Protein AF-0000000065956071 (afdb_homodimer)

Structure (mmCIF, N/CA/C/O backbone):
data_AF-0000000065956071-model_v1
#
loop_
_entity.id
_entity.type
_entity.pdbx_description
1 polymer 'Integration host factor subunit beta'
#
loop_
_atom_site.group_PDB
_atom_site.id
_atom_site.type_symbol
_atom_site.label_atom_id
_atom_site.label_alt_id
_atom_site.label_comp_id
_atom_site.label_asym_id
_atom_site.label_entity_id
_atom_site.label_seq_id
_atom_site.pdbx_PDB_ins_code
_atom_site.Cartn_x
_atom_site.Cartn_y
_atom_site.Cartn_z
_atom_site.occupancy
_atom_site.B_iso_or_equiv
_atom_site.auth_seq_id
_atom_site.auth_comp_id
_atom_site.auth_asym_id
_atom_site.auth_atom_id
_atom_site.pdbx_PDB_model_num
ATOM 1 N N . MET A 1 1 ? 13.672 -1.277 -5.68 1 97.44 1 MET A N 1
ATOM 2 C CA . MET A 1 1 ? 13.117 -2.484 -6.289 1 97.44 1 MET A CA 1
ATOM 3 C C . MET A 1 1 ? 12.086 -2.133 -7.352 1 97.44 1 MET A C 1
ATOM 5 O O . MET A 1 1 ? 11.258 -1.24 -7.148 1 97.44 1 MET A O 1
ATOM 9 N N . ILE A 1 2 ? 12.148 -2.783 -8.477 1 98.5 2 ILE A N 1
ATOM 10 C CA . ILE A 1 2 ? 11.156 -2.596 -9.531 1 98.5 2 ILE A CA 1
ATOM 11 C C . ILE A 1 2 ? 10.359 -3.883 -9.727 1 98.5 2 ILE A C 1
ATOM 13 O O . ILE A 1 2 ? 10.68 -4.914 -9.133 1 98.5 2 ILE A O 1
ATOM 17 N N . LYS A 1 3 ? 9.344 -3.775 -10.586 1 98.38 3 LYS A N 1
ATOM 18 C CA . LYS A 1 3 ? 8.422 -4.895 -10.758 1 98.38 3 LYS A CA 1
ATOM 19 C C . LYS A 1 3 ? 9.172 -6.164 -11.156 1 98.38 3 LYS A C 1
ATOM 21 O O . LYS A 1 3 ? 8.875 -7.25 -10.641 1 98.38 3 LYS A O 1
ATOM 26 N N . SER A 1 4 ? 10.016 -6.012 -12.141 1 98.31 4 SER A N 1
ATOM 27 C CA . SER A 1 4 ? 10.734 -7.191 -12.625 1 98.31 4 SER A CA 1
ATOM 28 C C . SER A 1 4 ? 11.523 -7.855 -11.508 1 98.31 4 SER A C 1
ATOM 30 O O . SER A 1 4 ? 11.617 -9.086 -11.445 1 98.31 4 SER A O 1
ATOM 32 N N . GLU A 1 5 ? 12.156 -7.137 -10.609 1 98.62 5 GLU A N 1
ATOM 33 C CA . GLU A 1 5 ? 12.867 -7.676 -9.453 1 98.62 5 GLU A CA 1
ATOM 34 C C . GLU A 1 5 ? 11.906 -8.352 -8.477 1 98.62 5 GLU A C 1
ATOM 36 O O . GLU A 1 5 ? 12.203 -9.414 -7.934 1 98.62 5 GLU A O 1
ATOM 41 N N . LEU A 1 6 ? 10.766 -7.688 -8.234 1 98.75 6 LEU A N 1
ATOM 42 C CA . LEU A 1 6 ? 9.727 -8.273 -7.391 1 98.75 6 LEU A CA 1
ATOM 43 C C . LEU A 1 6 ? 9.305 -9.641 -7.922 1 98.75 6 LEU A C 1
ATOM 45 O O . LEU A 1 6 ? 9.219 -10.609 -7.16 1 98.75 6 LEU A O 1
ATOM 49 N N . VAL A 1 7 ? 9.117 -9.727 -9.227 1 98.81 7 VAL A N 1
ATOM 50 C CA . VAL A 1 7 ? 8.711 -10.961 -9.883 1 98.81 7 VAL A CA 1
ATOM 51 C C . VAL A 1 7 ? 9.797 -12.023 -9.703 1 98.81 7 VAL A C 1
ATOM 53 O O . VAL A 1 7 ? 9.492 -13.18 -9.414 1 98.81 7 VAL A O 1
ATOM 56 N N . GLN A 1 8 ? 11.055 -11.586 -9.875 1 98.56 8 GLN A N 1
ATOM 57 C CA . GLN A 1 8 ? 12.164 -12.523 -9.758 1 98.56 8 GLN A CA 1
ATOM 58 C C . GLN A 1 8 ? 12.25 -13.102 -8.344 1 98.56 8 GLN A C 1
ATOM 60 O O . GLN A 1 8 ? 12.477 -14.305 -8.172 1 98.56 8 GLN A O 1
ATOM 65 N N . ILE A 1 9 ? 12.078 -12.352 -7.34 1 98.5 9 ILE A N 1
ATOM 66 C CA . ILE A 1 9 ? 12.133 -12.773 -5.949 1 98.5 9 ILE A CA 1
ATOM 67 C C . ILE A 1 9 ? 11.016 -13.773 -5.668 1 98.5 9 ILE A C 1
ATOM 69 O O . ILE A 1 9 ? 11.25 -14.836 -5.082 1 98.5 9 ILE A O 1
ATOM 73 N N . ILE A 1 10 ? 9.83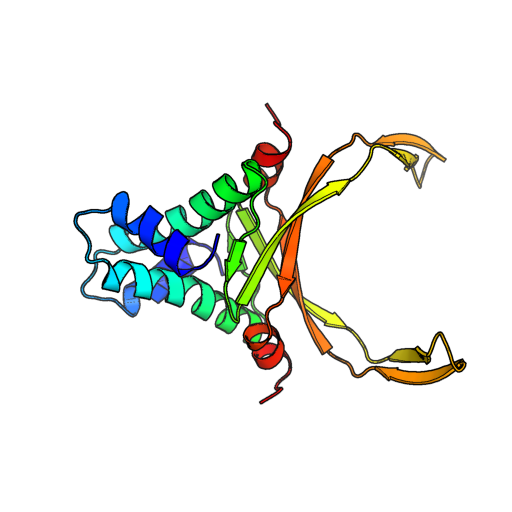6 -13.453 -6.098 1 98.5 10 ILE A N 1
ATOM 74 C CA . ILE A 1 10 ? 8.68 -14.305 -5.828 1 98.5 10 ILE A CA 1
ATOM 75 C C . ILE A 1 10 ? 8.812 -15.617 -6.605 1 98.5 10 ILE A C 1
ATOM 77 O O . ILE A 1 10 ? 8.516 -16.688 -6.082 1 98.5 10 ILE A O 1
ATOM 81 N N . ALA A 1 11 ? 9.281 -15.516 -7.883 1 98.31 11 ALA A N 1
ATOM 82 C CA . ALA A 1 11 ? 9.469 -16.703 -8.703 1 98.31 11 ALA A CA 1
ATOM 83 C C . ALA A 1 11 ? 10.484 -17.656 -8.086 1 98.31 11 ALA A C 1
ATOM 85 O O . ALA A 1 11 ? 10.305 -18.875 -8.109 1 98.31 11 ALA A O 1
ATOM 86 N N . SER A 1 12 ? 11.562 -17.125 -7.496 1 98.12 12 SER A N 1
ATOM 87 C CA . SER A 1 12 ? 12.609 -17.938 -6.898 1 98.12 12 SER A CA 1
ATOM 88 C C . SER A 1 12 ? 12.086 -18.719 -5.695 1 98.12 12 SER A C 1
ATOM 90 O O . SER A 1 12 ? 12.57 -19.812 -5.402 1 98.12 12 SER A O 1
ATOM 92 N N . ARG A 1 13 ? 10.992 -18.25 -5.07 1 96.81 13 ARG A N 1
ATOM 93 C CA . ARG A 1 13 ? 10.422 -18.891 -3.891 1 96.81 13 ARG A CA 1
ATOM 94 C C . ARG A 1 13 ? 9.312 -19.875 -4.277 1 96.81 13 ARG A C 1
ATOM 96 O O . ARG A 1 13 ? 8.828 -20.625 -3.434 1 96.81 13 ARG A O 1
ATOM 103 N N . AS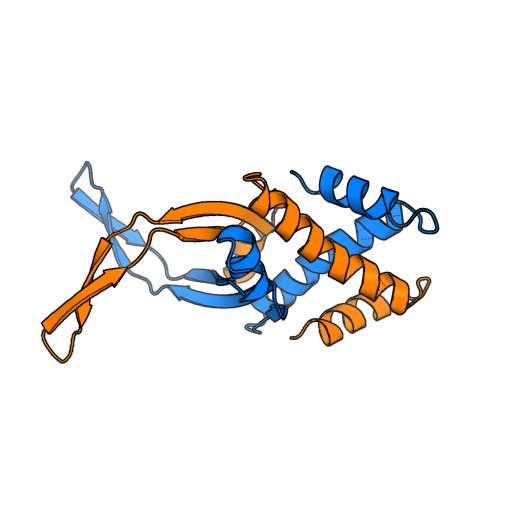N A 1 14 ? 8.938 -19.781 -5.496 1 96.69 14 ASN A N 1
ATOM 104 C CA . ASN A 1 14 ? 7.906 -20.672 -6.035 1 96.69 14 ASN A CA 1
ATOM 105 C C . ASN A 1 14 ? 8.383 -21.375 -7.297 1 96.69 14 ASN A C 1
ATOM 107 O O . ASN A 1 14 ? 7.805 -21.203 -8.375 1 96.69 14 ASN A O 1
ATOM 111 N N . PRO A 1 15 ? 9.375 -22.266 -7.223 1 95.81 15 PRO A N 1
ATOM 112 C CA . PRO A 1 15 ? 10.023 -22.875 -8.383 1 95.81 15 PRO A CA 1
ATOM 113 C C . PRO A 1 15 ? 9.086 -23.781 -9.172 1 95.81 15 PRO A C 1
ATOM 115 O O . PRO A 1 15 ? 9.383 -24.141 -10.312 1 95.81 15 PRO A O 1
ATOM 118 N N . HIS A 1 16 ? 7.984 -24.172 -8.641 1 96.69 16 HIS A N 1
ATOM 119 C CA . HIS A 1 16 ? 7.039 -25.047 -9.32 1 96.69 16 HIS A CA 1
ATOM 120 C C . HIS A 1 16 ? 6.172 -24.266 -10.305 1 96.69 16 HIS A C 1
ATOM 122 O O . HIS A 1 16 ? 5.426 -24.859 -11.086 1 96.69 16 HIS A O 1
ATOM 128 N N . LEU A 1 17 ? 6.227 -23 -10.234 1 97.06 17 LEU A N 1
ATOM 129 C CA . LEU A 1 17 ? 5.473 -22.156 -11.148 1 97.06 17 LEU A CA 1
ATOM 130 C C . LEU A 1 17 ? 6.379 -21.594 -12.242 1 97.06 17 LEU A C 1
ATOM 132 O O . LEU A 1 17 ? 7.562 -21.344 -12.008 1 97.06 17 LEU A O 1
ATOM 136 N N . PHE A 1 18 ? 5.773 -21.344 -13.43 1 96.88 18 PHE A N 1
ATOM 137 C CA . PHE A 1 18 ? 6.492 -20.641 -14.477 1 96.88 18 PHE A CA 1
ATOM 138 C C . PHE A 1 18 ? 6.641 -19.156 -14.133 1 96.88 18 PHE A C 1
ATOM 140 O O . PHE A 1 18 ? 5.715 -18.547 -13.602 1 96.88 18 PHE A O 1
ATOM 147 N N . GLN A 1 19 ? 7.781 -18.594 -14.438 1 97.62 19 GLN A N 1
ATOM 148 C CA . GLN A 1 19 ? 8.039 -17.188 -14.18 1 97.62 19 GLN A CA 1
ATOM 149 C C . GLN A 1 19 ? 6.98 -16.312 -14.852 1 97.62 19 GLN A C 1
ATOM 151 O O . GLN A 1 19 ? 6.59 -15.273 -14.305 1 97.62 19 GLN A O 1
ATOM 156 N N . ARG A 1 20 ? 6.586 -16.703 -16.047 1 97.38 20 ARG A N 1
ATOM 157 C CA . ARG A 1 20 ? 5.582 -15.953 -16.781 1 97.38 20 ARG A CA 1
ATOM 158 C C . ARG A 1 20 ? 4.273 -15.867 -16 1 97.38 20 ARG A C 1
ATOM 160 O O . ARG A 1 20 ? 3.59 -14.844 -16.031 1 97.38 20 ARG A O 1
ATOM 167 N N . ASP A 1 21 ? 3.869 -16.984 -15.359 1 97.94 21 ASP A N 1
ATOM 168 C CA . ASP A 1 21 ? 2.65 -17 -14.562 1 97.94 21 ASP A CA 1
ATOM 169 C C . ASP A 1 21 ? 2.764 -16.047 -13.367 1 97.94 21 ASP A C 1
ATOM 171 O O . ASP A 1 21 ? 1.81 -15.344 -13.031 1 97.94 21 ASP A O 1
ATOM 175 N N . VAL A 1 22 ? 3.969 -16.062 -12.734 1 98.56 22 VAL A N 1
ATOM 176 C CA . VAL A 1 22 ? 4.215 -15.148 -11.609 1 98.56 22 VAL A CA 1
ATOM 177 C C . VAL A 1 22 ? 4.105 -13.703 -12.086 1 98.56 22 VAL A C 1
ATOM 179 O O . VAL A 1 22 ? 3.465 -12.875 -11.422 1 98.56 22 VAL A O 1
ATOM 182 N N . GLU A 1 23 ? 4.684 -13.43 -13.25 1 98.56 23 GLU A N 1
ATOM 183 C CA . GLU A 1 23 ? 4.617 -12.094 -13.828 1 98.56 23 GLU A CA 1
ATOM 184 C C . GLU A 1 23 ? 3.176 -11.672 -14.086 1 98.56 23 GLU A C 1
ATOM 186 O O . GLU A 1 23 ? 2.785 -10.539 -13.781 1 98.56 23 GLU A O 1
ATOM 191 N N . ASN A 1 24 ? 2.395 -12.547 -14.609 1 98.12 24 ASN A N 1
ATOM 192 C CA . ASN A 1 24 ? 0.995 -12.273 -14.914 1 98.12 24 ASN A CA 1
ATOM 193 C C . ASN A 1 24 ? 0.192 -11.984 -13.648 1 98.12 24 ASN A C 1
ATOM 195 O O . ASN A 1 24 ? -0.632 -11.062 -13.625 1 98.12 24 ASN A O 1
ATOM 199 N N . ILE A 1 25 ? 0.424 -12.781 -12.625 1 98.75 25 ILE A N 1
ATOM 200 C CA . ILE A 1 25 ? -0.323 -12.625 -11.383 1 98.75 25 ILE A CA 1
ATOM 201 C C . ILE A 1 25 ? 0.072 -11.312 -10.711 1 98.75 25 ILE A C 1
ATOM 203 O O . ILE A 1 25 ? -0.788 -10.562 -10.234 1 98.75 25 ILE A O 1
ATOM 207 N N . VAL A 1 26 ? 1.348 -10.984 -10.641 1 98.81 26 VAL A N 1
ATOM 208 C CA . VAL A 1 26 ? 1.817 -9.742 -10.039 1 98.81 26 VAL A CA 1
ATOM 209 C C . VAL A 1 26 ? 1.188 -8.547 -10.758 1 98.81 26 VAL A C 1
ATOM 211 O O . VAL A 1 26 ? 0.665 -7.637 -10.117 1 98.81 26 VAL A O 1
ATOM 214 N N . GLY A 1 27 ? 1.247 -8.594 -12.094 1 98.56 27 GLY A N 1
ATOM 215 C CA . GLY A 1 27 ? 0.601 -7.543 -12.867 1 98.56 27 GLY A CA 1
ATOM 216 C C . GLY A 1 27 ? -0.884 -7.422 -12.578 1 98.56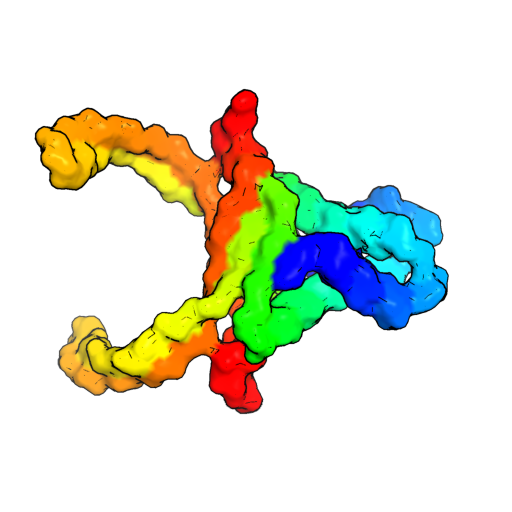 27 GLY A C 1
ATOM 217 O O . GLY A 1 27 ? -1.402 -6.312 -12.422 1 98.56 27 GLY A O 1
ATOM 218 N N . ALA A 1 28 ? -1.582 -8.555 -12.484 1 98.69 28 ALA A N 1
ATOM 219 C CA . ALA A 1 28 ? -3.025 -8.586 -12.258 1 98.69 28 ALA A CA 1
ATOM 220 C C . ALA A 1 28 ? -3.385 -7.984 -10.906 1 98.69 28 ALA A C 1
ATOM 222 O O . ALA A 1 28 ? -4.438 -7.355 -10.766 1 98.69 28 ALA A O 1
ATOM 223 N N . VAL A 1 29 ? -2.547 -8.172 -9.898 1 98.88 29 VAL A N 1
ATOM 224 C CA . VAL A 1 29 ? -2.791 -7.598 -8.578 1 98.88 29 VAL A CA 1
ATOM 225 C C . VAL A 1 29 ? -2.963 -6.086 -8.703 1 98.88 29 VAL A C 1
ATOM 227 O O . VAL A 1 29 ? -3.975 -5.535 -8.258 1 98.88 29 VAL A O 1
ATOM 230 N N . PHE A 1 30 ? -2.061 -5.441 -9.383 1 98.75 30 PHE A N 1
ATOM 231 C CA . PHE A 1 30 ? -2.08 -3.986 -9.445 1 98.75 30 PHE A CA 1
ATOM 232 C C . PHE A 1 30 ? -3.15 -3.504 -10.422 1 98.75 30 PHE A C 1
ATOM 234 O O . PHE A 1 30 ? -3.775 -2.467 -10.195 1 98.75 30 PHE A O 1
ATOM 241 N N . ASP A 1 31 ? -3.398 -4.285 -11.508 1 98.38 31 ASP A N 1
ATOM 242 C CA . ASP A 1 31 ? -4.465 -3.943 -12.438 1 98.38 31 ASP A CA 1
ATOM 243 C C . ASP A 1 31 ? -5.832 -3.994 -11.758 1 98.38 31 ASP A C 1
ATOM 245 O O . ASP A 1 31 ? -6.668 -3.111 -11.961 1 98.38 31 ASP A O 1
ATOM 249 N N . GLU A 1 32 ? -6.066 -5.039 -10.961 1 98.62 32 GLU A N 1
ATOM 250 C CA . GLU A 1 32 ? -7.359 -5.203 -10.305 1 98.62 32 GLU A CA 1
ATOM 251 C C . GLU A 1 32 ? -7.57 -4.145 -9.227 1 98.62 32 GLU A C 1
ATOM 253 O O . GLU A 1 32 ? -8.695 -3.688 -9.016 1 98.62 32 GLU A O 1
ATOM 258 N N . ILE A 1 33 ? -6.508 -3.76 -8.516 1 98.81 33 ILE A N 1
ATOM 259 C CA . ILE A 1 33 ? -6.625 -2.67 -7.551 1 98.81 33 ILE A CA 1
ATOM 260 C C . ILE A 1 33 ? -6.996 -1.379 -8.273 1 98.81 33 ILE A C 1
ATOM 262 O O . ILE A 1 33 ? -7.895 -0.652 -7.84 1 98.81 33 ILE A O 1
ATOM 266 N N . THR A 1 34 ? -6.297 -1.145 -9.438 1 98.56 34 THR A N 1
ATOM 267 C CA . THR A 1 34 ? -6.594 0.035 -10.242 1 98.56 34 THR A CA 1
ATOM 268 C C . THR A 1 34 ? -8.055 0.04 -10.68 1 98.56 34 THR A C 1
ATOM 270 O O . THR A 1 34 ? -8.734 1.061 -10.57 1 98.56 34 THR A O 1
ATOM 273 N N . ASN A 1 35 ? -8.57 -1.103 -11.133 1 98 35 ASN A N 1
ATOM 274 C CA . ASN A 1 35 ? -9.953 -1.222 -11.586 1 98 35 ASN A CA 1
ATOM 275 C C . ASN A 1 35 ? -10.938 -0.955 -10.453 1 98 35 ASN A C 1
ATOM 277 O O . ASN A 1 35 ? -11.945 -0.275 -10.648 1 98 35 ASN A O 1
ATOM 281 N N . ALA A 1 36 ? -10.664 -1.544 -9.312 1 98.31 36 ALA A N 1
ATOM 282 C CA . ALA A 1 36 ? -11.539 -1.354 -8.156 1 98.31 36 ALA A CA 1
ATOM 283 C C . ALA A 1 36 ? -11.617 0.12 -7.77 1 98.31 36 ALA A C 1
ATOM 285 O O . ALA A 1 36 ? -12.711 0.643 -7.52 1 98.31 36 ALA A O 1
ATOM 286 N N . LEU A 1 37 ? -10.531 0.852 -7.758 1 98.38 37 LEU A N 1
ATOM 287 C CA . LEU A 1 37 ? -10.492 2.266 -7.406 1 98.38 37 LEU A CA 1
ATOM 288 C C . LEU A 1 37 ? -11.234 3.105 -8.438 1 98.38 37 LEU A C 1
ATOM 290 O O . LEU A 1 37 ? -11.945 4.051 -8.086 1 98.38 37 LEU A O 1
ATOM 294 N N . ALA A 1 38 ? -11.031 2.73 -9.711 1 96.94 38 ALA A N 1
ATOM 295 C CA . ALA A 1 38 ? -11.695 3.457 -10.789 1 96.94 38 ALA A CA 1
ATOM 296 C C . ALA A 1 38 ? -13.211 3.375 -10.648 1 96.94 38 ALA A C 1
ATOM 298 O O . ALA A 1 38 ? -13.93 4.281 -11.078 1 96.94 38 ALA A O 1
ATOM 299 N N . GLU A 1 39 ? -13.648 2.316 -10.016 1 96.12 39 GLU A N 1
ATOM 300 C CA . GLU A 1 39 ? -15.078 2.104 -9.789 1 96.12 39 GLU A CA 1
ATOM 301 C C . GLU A 1 39 ? -15.531 2.717 -8.469 1 96.12 39 GLU A C 1
ATOM 303 O O . GLU A 1 39 ? -16.703 2.596 -8.086 1 96.12 39 GLU A O 1
ATOM 308 N N . GLY A 1 40 ? -14.617 3.285 -7.734 1 95.5 40 GLY A N 1
ATOM 309 C CA . GLY A 1 40 ? -14.953 3.951 -6.484 1 95.5 40 GLY A CA 1
ATOM 310 C C . GLY A 1 40 ? -14.922 3.021 -5.289 1 95.5 40 GLY A C 1
ATOM 311 O O . GLY A 1 40 ? -15.398 3.375 -4.207 1 95.5 40 GLY A O 1
ATOM 312 N N . ASN A 1 41 ? -14.367 1.807 -5.488 1 97.38 41 ASN A N 1
ATOM 313 C CA . ASN A 1 41 ? -14.32 0.83 -4.406 1 97.38 41 ASN A CA 1
ATOM 314 C C . ASN A 1 41 ? -13.031 0.937 -3.604 1 97.38 41 ASN A C 1
ATOM 316 O O . ASN A 1 41 ? -11.961 1.166 -4.168 1 97.38 41 ASN A O 1
ATOM 320 N N . ARG A 1 42 ? -13.18 0.788 -2.285 1 98.44 42 ARG A N 1
ATOM 321 C CA . ARG A 1 42 ? -12.031 0.668 -1.395 1 98.44 42 ARG A CA 1
ATOM 322 C C . ARG A 1 42 ? -11.438 -0.738 -1.446 1 98.44 42 ARG A C 1
ATOM 324 O O . ARG A 1 42 ? -12.172 -1.718 -1.591 1 98.44 42 ARG A O 1
ATOM 331 N N . VAL A 1 43 ? -10.07 -0.797 -1.325 1 98.88 43 VAL A N 1
ATOM 332 C CA . VAL A 1 43 ? -9.367 -2.076 -1.288 1 98.88 43 VAL A CA 1
ATOM 333 C C . VAL A 1 43 ? -8.617 -2.217 0.034 1 98.88 43 VAL A C 1
ATOM 335 O O . VAL A 1 43 ? -7.73 -1.418 0.338 1 98.88 43 VAL A O 1
ATOM 338 N N . GLU A 1 44 ? -8.969 -3.217 0.815 1 98.88 44 GLU A N 1
ATOM 339 C CA . GLU A 1 44 ? -8.359 -3.438 2.121 1 98.88 44 GLU A CA 1
ATOM 340 C C . GLU A 1 44 ? -7.492 -4.695 2.121 1 98.88 44 GLU A C 1
ATOM 342 O O . GLU A 1 44 ? -8 -5.805 1.941 1 98.88 44 GLU A O 1
ATOM 347 N N . LEU A 1 45 ? -6.25 -4.508 2.289 1 98.81 45 LEU A N 1
ATOM 348 C CA . LEU A 1 45 ? -5.27 -5.578 2.416 1 98.81 45 LEU A CA 1
ATOM 349 C C . LEU A 1 45 ? -4.754 -5.68 3.848 1 98.81 45 LEU A C 1
ATOM 351 O O . LEU A 1 45 ? -3.797 -4.996 4.219 1 98.81 45 LEU A O 1
ATOM 355 N N . ARG A 1 46 ? -5.309 -6.535 4.562 1 97.56 46 ARG A N 1
ATOM 356 C CA . ARG A 1 46 ? -5.051 -6.645 5.996 1 97.56 46 ARG A CA 1
ATOM 357 C C . ARG A 1 46 ? -3.555 -6.703 6.277 1 97.56 46 ARG A C 1
ATOM 359 O O . ARG A 1 46 ? -2.816 -7.426 5.602 1 97.56 46 ARG A O 1
ATOM 366 N N . GLY A 1 47 ? -3.182 -5.953 7.34 1 97.56 47 GLY A N 1
ATOM 367 C CA . GLY A 1 47 ? -1.786 -5.906 7.746 1 97.56 47 GLY A CA 1
ATOM 368 C C . GLY A 1 47 ? -0.944 -4.977 6.895 1 97.56 47 GLY A C 1
ATOM 369 O O . GLY A 1 47 ? 0.051 -4.422 7.367 1 97.56 47 GLY A O 1
ATOM 370 N N . PHE A 1 48 ? -1.249 -4.832 5.645 1 98.62 48 PHE A N 1
ATOM 371 C CA . PHE A 1 48 ? -0.479 -4.039 4.695 1 98.62 48 PHE A CA 1
ATOM 372 C C . PHE A 1 48 ? -1.002 -2.609 4.637 1 98.62 48 PHE A C 1
ATOM 374 O O . PHE A 1 48 ? -0.25 -1.658 4.859 1 98.62 48 PHE A O 1
ATOM 381 N N . GLY A 1 49 ? -2.369 -2.547 4.355 1 98.69 49 GLY A N 1
ATOM 382 C CA . GLY A 1 49 ? -2.99 -1.235 4.258 1 98.69 49 GLY A CA 1
ATOM 383 C C . GLY A 1 49 ? -4.246 -1.233 3.404 1 98.69 49 GLY A C 1
ATOM 384 O O . GLY A 1 49 ? -4.789 -2.293 3.088 1 98.69 49 GLY A O 1
ATOM 385 N N . ALA A 1 50 ? -4.66 -0.035 3.051 1 98.88 50 ALA A N 1
ATOM 386 C CA . ALA A 1 50 ? -5.883 0.12 2.268 1 98.88 50 ALA A CA 1
ATOM 387 C C . ALA A 1 50 ? -5.738 1.241 1.243 1 98.88 50 ALA A C 1
ATOM 389 O O . ALA A 1 50 ? -5.102 2.262 1.515 1 98.88 50 ALA A O 1
ATOM 390 N N . PHE A 1 51 ? -6.359 1.063 0.122 1 98.88 51 PHE A N 1
ATOM 391 C CA . PHE A 1 51 ? -6.438 2.061 -0.94 1 98.88 51 PHE A CA 1
ATOM 392 C C . PHE A 1 51 ? -7.855 2.6 -1.074 1 98.88 51 PHE A C 1
ATOM 394 O O . PHE A 1 51 ? -8.82 1.84 -1.006 1 98.88 51 PHE A O 1
ATOM 401 N N . SER A 1 52 ? -8 3.811 -1.258 1 98.69 52 SER A N 1
ATOM 402 C CA . SER A 1 52 ? -9.266 4.48 -1.549 1 98.69 52 SER A CA 1
ATOM 403 C C . SER A 1 52 ? -9.055 5.691 -2.451 1 98.69 52 SER A C 1
ATOM 405 O O . SER A 1 52 ? -7.918 6.035 -2.779 1 98.69 52 SER A O 1
ATOM 407 N N . VAL A 1 53 ? -10.172 6.254 -2.955 1 98.25 53 VAL A N 1
ATOM 408 C CA . VAL A 1 53 ? -10.117 7.426 -3.816 1 98.25 53 VAL A CA 1
ATOM 409 C C . VAL A 1 53 ? -10.641 8.648 -3.064 1 98.25 53 VAL A C 1
ATOM 411 O O . VAL A 1 53 ? -11.68 8.57 -2.402 1 98.25 53 VAL A O 1
ATOM 414 N N . LYS A 1 54 ? -9.93 9.695 -3.143 1 97.62 54 LYS A N 1
ATOM 415 C CA . LYS A 1 54 ? -10.336 10.953 -2.529 1 97.62 54 LYS A CA 1
ATOM 416 C C . LYS A 1 54 ? -10.594 12.023 -3.588 1 97.62 54 LYS A C 1
ATOM 418 O O . LYS A 1 54 ? -9.883 12.102 -4.586 1 97.62 54 LYS A O 1
ATOM 423 N N . ASN A 1 55 ? -11.578 12.789 -3.336 1 96.69 55 ASN A N 1
ATOM 424 C CA . ASN A 1 55 ? -11.891 13.906 -4.219 1 96.69 55 ASN A CA 1
ATOM 425 C C . ASN A 1 55 ? -11.164 15.18 -3.797 1 96.69 55 ASN A C 1
ATOM 427 O O . ASN A 1 55 ? -11.211 15.57 -2.629 1 96.69 55 ASN A O 1
ATOM 431 N N . ARG A 1 56 ? -10.375 15.711 -4.73 1 96.69 56 ARG A N 1
ATOM 432 C CA . ARG A 1 56 ? -9.766 17.016 -4.551 1 96.69 56 ARG A CA 1
ATOM 433 C C . ARG A 1 56 ? -10.516 18.094 -5.344 1 96.69 56 ARG A C 1
ATOM 435 O O . ARG A 1 56 ? -10.422 18.141 -6.57 1 96.69 56 ARG A O 1
ATOM 442 N N . PRO A 1 57 ? -11.242 18.922 -4.637 1 96.5 57 PRO A N 1
ATOM 443 C CA . PRO A 1 57 ? -12.07 19.906 -5.34 1 96.5 57 PRO A CA 1
ATOM 444 C C . PRO A 1 57 ? -11.234 20.922 -6.117 1 96.5 57 PRO A C 1
ATOM 446 O O . PRO A 1 57 ? -10.062 21.141 -5.797 1 96.5 57 PRO A O 1
ATOM 449 N N . ALA A 1 58 ? -11.898 21.469 -7.129 1 96.75 58 ALA A N 1
ATOM 450 C CA . ALA A 1 58 ? -11.258 22.562 -7.879 1 96.75 58 ALA A CA 1
ATOM 451 C C . ALA A 1 58 ? -10.898 23.719 -6.961 1 96.75 58 ALA A C 1
ATOM 453 O O . ALA A 1 58 ? -11.633 24.031 -6.02 1 96.75 58 ALA A O 1
ATOM 454 N N . ARG A 1 59 ? -9.766 24.266 -7.309 1 96.94 59 ARG A N 1
ATOM 455 C CA . ARG A 1 59 ? -9.328 25.391 -6.496 1 96.94 59 ARG A CA 1
ATOM 456 C C . ARG A 1 59 ? -8.484 26.359 -7.316 1 96.94 59 ARG A C 1
ATOM 458 O O . ARG A 1 59 ? -8.117 26.062 -8.453 1 96.94 59 ARG A O 1
ATOM 465 N N . SER A 1 60 ? -8.406 27.562 -6.664 1 95.25 60 SER A N 1
ATOM 466 C CA . SER A 1 60 ? -7.496 28.531 -7.266 1 95.25 60 SER A CA 1
ATOM 467 C C . SER A 1 60 ? -6.207 28.641 -6.465 1 95.25 60 SER A C 1
ATOM 469 O O . SER A 1 60 ? -6.234 28.656 -5.23 1 95.25 60 SER A O 1
ATOM 471 N N . GLY A 1 61 ? -5.059 28.516 -7.211 1 93.56 61 GLY A N 1
ATOM 472 C CA . GLY A 1 61 ? -3.764 28.75 -6.59 1 93.56 61 GLY A CA 1
ATOM 473 C C . GLY A 1 61 ? -3.043 29.953 -7.156 1 93.56 61 GLY A C 1
ATOM 474 O O . GLY A 1 61 ? -3.592 30.672 -7.988 1 93.56 61 GLY A O 1
ATOM 475 N N . ARG A 1 62 ? -1.863 30.281 -6.496 1 95.12 62 ARG A N 1
ATOM 476 C CA . ARG A 1 62 ? -1.043 31.391 -6.98 1 95.12 62 ARG A CA 1
ATOM 477 C C . ARG A 1 62 ? 0.348 30.906 -7.375 1 95.12 62 ARG A C 1
ATOM 479 O O . ARG A 1 62 ? 0.896 29.984 -6.75 1 95.12 62 ARG A O 1
ATOM 486 N N . ASN A 1 63 ? 0.928 31.281 -8.5 1 94.44 63 ASN A N 1
ATOM 487 C CA . ASN A 1 63 ? 2.328 31.062 -8.852 1 94.44 63 ASN A CA 1
ATOM 488 C C . ASN A 1 63 ? 3.266 31.734 -7.855 1 94.44 63 ASN A C 1
ATOM 490 O O . ASN A 1 63 ? 3.238 32.969 -7.691 1 94.44 63 ASN A O 1
ATOM 494 N N . PRO A 1 64 ? 4.039 30.969 -7.18 1 93.44 64 PRO A N 1
ATOM 495 C CA . PRO A 1 64 ? 4.879 31.547 -6.129 1 93.44 64 PRO A CA 1
ATOM 496 C C . PRO A 1 64 ? 5.82 32.625 -6.648 1 93.44 64 PRO A C 1
ATOM 498 O O . PRO A 1 64 ? 6.199 33.531 -5.902 1 93.44 64 PRO A O 1
ATOM 501 N N . ARG A 1 65 ? 6.125 32.469 -7.758 1 95.56 65 ARG A N 1
ATOM 502 C CA . ARG A 1 65 ? 7.102 33.375 -8.352 1 95.56 65 ARG A CA 1
ATOM 503 C C . ARG A 1 65 ? 6.418 34.625 -8.906 1 95.56 65 ARG A C 1
ATOM 505 O O . ARG A 1 65 ? 6.906 35.75 -8.727 1 95.56 65 ARG A O 1
ATOM 512 N N . THR A 1 66 ? 5.363 34.656 -9.688 1 95.19 66 THR A N 1
ATOM 513 C CA . THR A 1 66 ? 4.773 35.75 -10.438 1 95.19 66 THR A CA 1
ATOM 514 C C . THR A 1 66 ? 3.541 36.312 -9.719 1 95.19 66 THR A C 1
ATOM 516 O O . THR A 1 66 ? 3.082 37.406 -10.016 1 95.19 66 THR A O 1
ATOM 519 N N . GLY A 1 67 ? 2.945 35.5 -8.812 1 94.31 67 GLY A N 1
ATOM 520 C CA . GLY A 1 67 ? 1.727 35.875 -8.125 1 94.31 67 GLY A CA 1
ATOM 521 C C . GLY A 1 67 ? 0.472 35.656 -8.938 1 94.31 67 GLY A C 1
ATOM 522 O O . GLY A 1 67 ? -0.641 35.875 -8.469 1 94.31 67 GLY A O 1
ATOM 523 N N . GLU A 1 68 ? 0.562 35.25 -10.211 1 96 68 GLU A N 1
ATOM 524 C CA . GLU A 1 68 ? -0.59 35 -11.078 1 96 68 GLU A CA 1
ATOM 525 C C . GLU A 1 68 ? -1.438 33.844 -10.547 1 96 68 GLU A C 1
ATOM 527 O O . GLU A 1 68 ? -0.905 32.875 -10.039 1 96 68 GLU A O 1
ATOM 532 N N . THR A 1 69 ? -2.803 34.094 -10.742 1 96 69 THR A N 1
ATOM 533 C CA . THR A 1 69 ? -3.746 33.062 -10.328 1 96 69 THR A CA 1
ATOM 534 C C . THR A 1 69 ? -3.756 31.906 -11.328 1 96 69 THR A C 1
ATOM 536 O O . THR A 1 69 ? -3.768 32.125 -12.539 1 96 69 THR A O 1
ATOM 539 N N . VAL A 1 70 ? -3.59 30.672 -10.805 1 95.31 70 VAL A N 1
ATOM 540 C CA . VAL A 1 70 ? -3.688 29.453 -11.602 1 95.31 70 VAL A CA 1
ATOM 541 C C . VAL A 1 70 ? -4.852 28.594 -11.102 1 95.31 70 VAL A C 1
ATOM 543 O O . VAL A 1 70 ? -5.039 28.438 -9.898 1 95.31 70 VAL A O 1
ATOM 546 N N . ASP A 1 71 ? -5.715 28.172 -12.102 1 95 71 ASP A N 1
ATOM 547 C CA . ASP A 1 71 ? -6.828 27.281 -11.766 1 95 71 ASP A CA 1
ATOM 548 C C . ASP A 1 71 ? -6.371 25.828 -11.727 1 95 71 ASP A C 1
ATOM 550 O O . ASP A 1 71 ? -5.719 25.344 -12.656 1 95 71 ASP A O 1
ATOM 554 N N . VAL A 1 72 ? -6.676 25.234 -10.578 1 93.88 72 VAL A N 1
ATOM 555 C CA . VAL A 1 72 ? -6.43 23.797 -10.422 1 93.88 72 VAL A CA 1
ATOM 556 C C . VAL A 1 72 ? -7.75 23.031 -10.5 1 93.88 72 VAL A C 1
ATOM 558 O O . VAL A 1 72 ? -8.672 23.281 -9.719 1 93.88 72 VAL A O 1
ATOM 561 N N . GLU A 1 73 ? -7.855 22.141 -11.492 1 94.31 73 GLU A N 1
ATOM 562 C CA . GLU A 1 73 ? -9.094 21.406 -11.734 1 94.31 73 GLU A CA 1
ATOM 563 C C . GLU A 1 73 ? -9.344 20.359 -10.656 1 94.31 73 GLU A C 1
ATOM 565 O O . GLU A 1 73 ? -8.398 19.875 -10.031 1 94.31 73 GLU A O 1
ATOM 570 N N . GLU A 1 74 ? -10.617 20.125 -10.438 1 95.25 74 GLU A N 1
ATOM 571 C CA . GLU A 1 74 ? -11 19 -9.586 1 95.25 74 GLU A CA 1
ATOM 572 C C . GLU A 1 74 ? -10.336 17.703 -10.047 1 95.25 74 GLU A C 1
ATOM 574 O O . GLU A 1 74 ? -10.18 17.469 -11.25 1 95.25 74 GLU A O 1
ATOM 579 N N . LYS A 1 75 ? -9.922 16.891 -9.031 1 95.75 75 LYS A N 1
ATOM 580 C CA . LYS A 1 75 ? -9.344 15.609 -9.406 1 95.75 75 LYS A CA 1
ATOM 581 C C . LYS A 1 75 ? -9.664 14.539 -8.367 1 95.75 75 LYS A C 1
ATOM 583 O O . LYS A 1 75 ? -10.039 14.859 -7.234 1 95.75 75 LYS A O 1
ATOM 588 N N . TRP A 1 76 ? -9.633 13.367 -8.797 1 96.44 76 TRP A N 1
ATOM 589 C CA . TRP A 1 76 ? -9.727 12.195 -7.941 1 96.44 76 TRP A CA 1
ATOM 590 C C . TRP A 1 76 ? -8.359 11.547 -7.754 1 96.44 76 TRP A C 1
ATOM 592 O O . TRP A 1 76 ? -7.684 11.219 -8.734 1 96.44 76 TRP A O 1
ATOM 602 N N . VAL A 1 77 ? -7.98 11.422 -6.516 1 97 77 VAL A N 1
ATOM 603 C CA . VAL A 1 77 ? -6.625 10.945 -6.246 1 97 77 VAL A CA 1
ATOM 604 C C . VAL A 1 77 ? -6.68 9.68 -5.402 1 97 77 VAL A C 1
ATOM 606 O O . VAL A 1 77 ? -7.5 9.57 -4.488 1 97 77 VAL A O 1
ATOM 609 N N . PRO A 1 78 ? -5.859 8.672 -5.73 1 98.06 78 PRO A N 1
ATOM 610 C CA . PRO A 1 78 ? -5.727 7.504 -4.855 1 98.06 78 PRO A CA 1
ATOM 611 C C . PRO A 1 78 ? -5.043 7.828 -3.531 1 98.06 78 PRO A C 1
ATOM 613 O O . 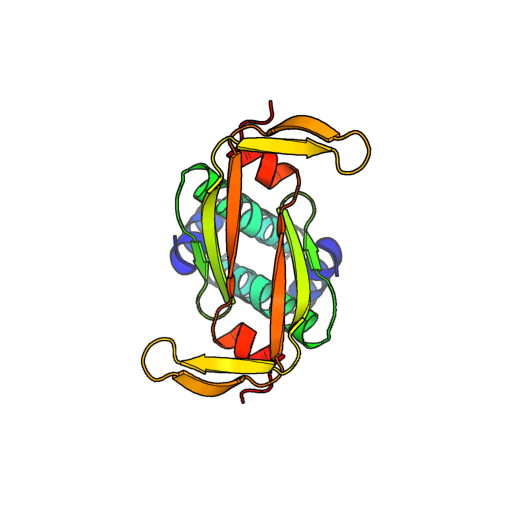PRO A 1 78 ? -4.102 8.625 -3.5 1 98.06 78 PRO A O 1
ATOM 616 N N . PHE A 1 79 ? -5.562 7.242 -2.439 1 98.12 79 PHE A N 1
ATOM 617 C CA . PHE A 1 79 ? -5.004 7.391 -1.101 1 98.12 79 PHE A CA 1
ATOM 618 C C . PHE A 1 79 ? -4.688 6.031 -0.49 1 98.12 79 PHE A C 1
ATOM 620 O O . PHE A 1 79 ? -5.512 5.113 -0.544 1 98.12 79 PHE A O 1
ATOM 627 N N . PHE A 1 80 ? -3.439 5.902 0.078 1 98.75 80 PHE A N 1
ATOM 628 C CA . PHE A 1 80 ? -3.016 4.695 0.775 1 98.75 80 PHE A CA 1
ATOM 629 C C . PHE A 1 80 ? -2.941 4.934 2.277 1 98.75 80 PHE A C 1
ATOM 631 O O . PHE A 1 80 ? -2.232 5.832 2.734 1 98.75 80 PHE A O 1
ATOM 638 N N . LYS A 1 81 ? -3.688 4.105 3.008 1 98.44 81 LYS A N 1
ATOM 639 C CA . LYS A 1 81 ? -3.604 4.07 4.465 1 98.44 81 LYS A CA 1
ATOM 640 C C . LYS A 1 81 ? -2.803 2.861 4.941 1 98.44 81 LYS A C 1
ATOM 642 O O . LYS A 1 81 ? -3.166 1.719 4.66 1 98.44 81 LYS A O 1
ATOM 647 N N . THR A 1 82 ? -1.812 3.104 5.797 1 98.31 82 THR A N 1
ATOM 648 C CA . THR A 1 82 ? -0.893 2.053 6.223 1 98.31 82 THR A CA 1
ATOM 649 C C . THR A 1 82 ? -1.576 1.099 7.199 1 98.31 82 THR A C 1
ATOM 651 O O . THR A 1 82 ? -2.311 1.533 8.086 1 98.31 82 THR A O 1
ATOM 654 N N . GLY A 1 83 ? -1.24 -0.185 7.02 1 97.81 83 GLY A N 1
ATOM 655 C CA . GLY A 1 83 ? -1.742 -1.2 7.93 1 97.81 83 GLY A CA 1
ATOM 656 C C . GLY A 1 83 ? -0.842 -1.421 9.133 1 97.81 83 GLY A C 1
ATOM 657 O O . GLY A 1 83 ? 0.311 -0.987 9.141 1 97.81 83 GLY A O 1
ATOM 658 N N . LYS A 1 84 ? -1.367 -2.066 10.133 1 96.69 84 LYS A N 1
ATOM 659 C CA . LYS A 1 84 ? -0.687 -2.238 11.414 1 96.69 84 LYS A CA 1
ATOM 660 C C . LYS A 1 84 ? 0.604 -3.035 11.25 1 96.69 84 LYS A C 1
ATOM 662 O O . LYS A 1 84 ? 1.64 -2.674 11.812 1 96.69 84 LYS A O 1
ATOM 667 N N . LYS A 1 85 ? 0.538 -4.125 10.547 1 97 85 LYS A N 1
ATOM 668 C CA . LYS A 1 85 ? 1.712 -4.984 10.422 1 97 85 LYS A CA 1
ATOM 669 C C . LYS A 1 85 ? 2.846 -4.262 9.695 1 97 85 LYS A C 1
ATOM 671 O O . LYS A 1 85 ? 4.012 -4.383 10.086 1 97 85 LYS A O 1
ATOM 676 N N . LEU A 1 86 ? 2.543 -3.619 8.633 1 97.88 86 LEU A N 1
ATOM 677 C CA . LEU A 1 86 ? 3.541 -2.836 7.91 1 97.88 86 LEU A CA 1
ATOM 678 C C . LEU A 1 86 ? 4.141 -1.759 8.812 1 97.88 86 LEU A C 1
ATOM 680 O O . LEU A 1 86 ? 5.359 -1.581 8.844 1 97.88 86 LEU A O 1
ATOM 684 N N . ARG A 1 87 ? 3.266 -1.036 9.555 1 96.38 87 ARG A N 1
ATOM 685 C CA . ARG A 1 87 ? 3.725 -0.011 10.492 1 96.38 87 ARG A CA 1
ATOM 686 C C . ARG A 1 87 ? 4.66 -0.603 11.5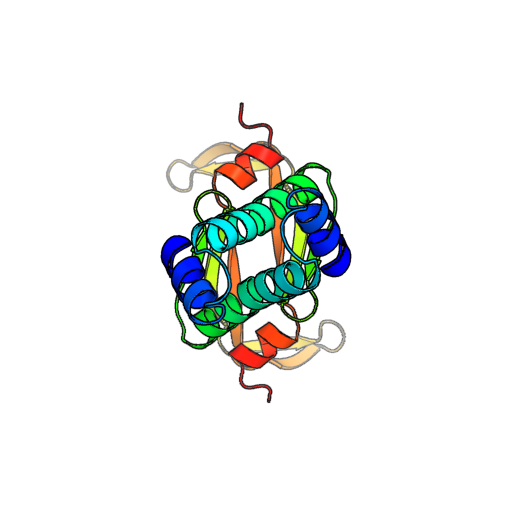39 1 96.38 87 ARG A C 1
ATOM 688 O O . ARG A 1 87 ? 5.707 -0.023 11.844 1 96.38 87 ARG A O 1
ATOM 695 N N . ASP A 1 88 ? 4.312 -1.757 12.078 1 96.44 88 ASP A N 1
ATOM 696 C CA . ASP A 1 88 ? 5.113 -2.412 13.109 1 96.44 88 ASP A CA 1
ATOM 697 C C . ASP A 1 88 ? 6.453 -2.877 12.547 1 96.44 88 ASP A C 1
ATOM 699 O O . ASP A 1 88 ? 7.473 -2.832 13.242 1 96.44 88 ASP A O 1
ATOM 703 N N . ARG A 1 89 ? 6.406 -3.336 11.359 1 96.69 89 ARG A N 1
ATOM 704 C CA . ARG A 1 89 ? 7.633 -3.789 10.711 1 96.69 89 ARG A CA 1
ATOM 705 C C . ARG A 1 89 ? 8.625 -2.643 10.555 1 96.69 89 ARG A C 1
ATOM 707 O O . ARG A 1 89 ? 9.844 -2.854 10.633 1 96.69 89 ARG A O 1
ATOM 714 N N . LEU A 1 90 ? 8.195 -1.421 10.359 1 96.44 90 LEU A N 1
ATOM 715 C CA . LEU A 1 90 ? 9.047 -0.262 10.125 1 96.44 90 LEU A CA 1
ATOM 716 C C . LEU A 1 90 ? 9.562 0.311 11.438 1 96.44 90 LEU A C 1
ATOM 718 O O . LEU A 1 90 ? 10.648 0.887 11.484 1 96.44 90 LEU A O 1
ATOM 722 N N . ASN A 1 91 ? 8.773 0.099 12.484 1 93.62 91 ASN A N 1
ATOM 723 C CA . ASN A 1 91 ? 9.078 0.823 13.711 1 93.62 91 ASN A CA 1
ATOM 724 C C . ASN A 1 91 ? 9.398 -0.13 14.859 1 93.62 91 ASN A C 1
ATOM 726 O O . ASN A 1 91 ? 9.5 0.292 16.016 1 93.62 91 ASN A O 1
ATOM 730 N N . GLY A 1 92 ? 9.773 -1.283 14.469 1 79.88 92 GLY A N 1
ATOM 731 C CA . GLY A 1 92 ? 10.211 -2.217 15.492 1 79.88 92 GLY A CA 1
ATOM 732 C C . GLY A 1 92 ? 9.125 -2.539 16.5 1 79.88 92 GLY A C 1
ATOM 733 O O . GLY A 1 92 ? 9.422 -2.945 17.625 1 79.88 92 GLY A O 1
ATOM 734 N N . ALA A 1 93 ? 7.918 -1.993 16.203 1 61.16 93 ALA A N 1
ATOM 735 C CA . ALA A 1 93 ? 6.973 -2.41 17.234 1 61.16 93 ALA A CA 1
ATOM 736 C C . ALA A 1 93 ? 6.809 -3.928 17.25 1 61.16 93 ALA A C 1
ATOM 738 O O . ALA A 1 93 ? 6.5 -4.531 16.219 1 61.16 93 ALA A O 1
ATOM 739 N N . VAL A 1 94 ? 7.812 -4.543 17.547 1 38.88 94 VAL A N 1
ATOM 740 C CA . VAL A 1 94 ? 7.68 -5.961 17.859 1 38.88 94 VAL A CA 1
ATOM 741 C C . VAL A 1 94 ? 6.484 -6.172 18.797 1 38.88 94 VAL A C 1
ATOM 743 O O . VAL A 1 94 ? 6.238 -5.367 19.688 1 38.88 94 VAL A O 1
ATOM 746 N N . MET B 1 1 ? -13.352 -4.086 -1.574 1 97.44 1 MET B N 1
ATOM 747 C CA . MET B 1 1 ? -12.688 -5.328 -1.962 1 97.44 1 MET B CA 1
ATOM 748 C C . MET B 1 1 ? -11.656 -5.738 -0.92 1 97.44 1 MET B C 1
ATOM 750 O O . MET B 1 1 ? -10.906 -4.902 -0.415 1 9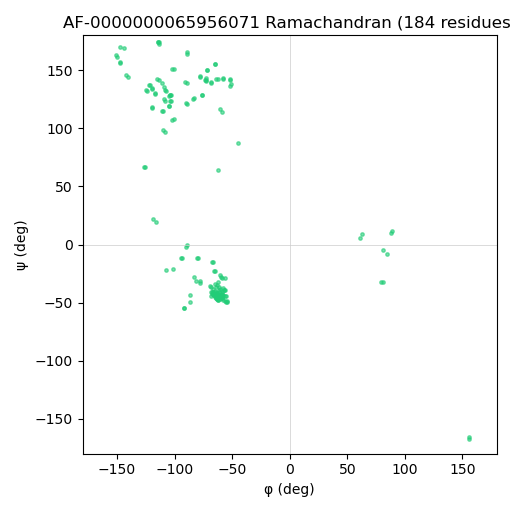7.44 1 MET B O 1
ATOM 754 N N . ILE B 1 2 ? -11.617 -7.02 -0.526 1 98.5 2 ILE B N 1
ATOM 755 C CA . ILE B 1 2 ? -10.609 -7.547 0.392 1 98.5 2 ILE B CA 1
ATOM 756 C C . ILE B 1 2 ? -9.719 -8.547 -0.339 1 98.5 2 ILE B C 1
ATOM 758 O O . ILE B 1 2 ? -9.984 -8.898 -1.492 1 98.5 2 ILE B O 1
ATOM 762 N N . LYS B 1 3 ? -8.68 -8.977 0.357 1 98.38 3 LYS B N 1
ATOM 763 C CA . LYS B 1 3 ? -7.68 -9.836 -0.267 1 98.38 3 LYS B CA 1
ATOM 764 C C . LYS B 1 3 ? -8.32 -11.07 -0.882 1 98.38 3 LYS B C 1
ATOM 766 O O . LYS B 1 3 ? -7.965 -11.477 -1.99 1 98.38 3 LYS B O 1
ATOM 771 N N . SER B 1 4 ? -9.148 -11.711 -0.065 1 98.31 4 SER B N 1
ATOM 772 C CA . SER B 1 4 ? -9.758 -12.945 -0.553 1 98.31 4 SER B CA 1
ATOM 773 C C . SER B 1 4 ? -10.531 -12.703 -1.845 1 98.31 4 SER B C 1
ATOM 775 O O . SER B 1 4 ? -10.539 -13.547 -2.74 1 98.31 4 SER B O 1
ATOM 777 N N . GLU B 1 5 ? -11.25 -11.602 -2.037 1 98.62 5 GLU B N 1
ATOM 778 C CA . GLU B 1 5 ? -11.961 -11.242 -3.264 1 98.62 5 GLU B CA 1
ATOM 779 C C . GLU B 1 5 ? -10.977 -10.984 -4.406 1 98.62 5 GLU B C 1
ATOM 781 O O . GLU B 1 5 ? -11.227 -11.391 -5.543 1 98.62 5 GLU B O 1
ATOM 786 N N . LEU B 1 6 ? -9.875 -10.25 -4.07 1 98.75 6 LEU B N 1
ATOM 787 C CA . LEU B 1 6 ? -8.828 -10.008 -5.047 1 98.75 6 LEU B CA 1
ATOM 788 C C . LEU B 1 6 ? -8.289 -11.328 -5.605 1 98.75 6 LEU B C 1
ATOM 790 O O . LEU B 1 6 ? -8.156 -11.484 -6.82 1 98.75 6 LEU B O 1
ATOM 794 N N . VAL B 1 7 ? -8.062 -12.289 -4.691 1 98.81 7 VAL B N 1
ATOM 795 C CA . VAL B 1 7 ? -7.551 -13.609 -5.062 1 98.81 7 VAL B CA 1
ATOM 796 C C . VAL B 1 7 ? -8.562 -14.32 -5.953 1 98.81 7 VAL B C 1
ATOM 798 O O . VAL B 1 7 ? -8.188 -14.938 -6.957 1 98.81 7 VAL B O 1
ATOM 801 N N . GLN B 1 8 ? -9.812 -14.211 -5.629 1 98.56 8 GLN B N 1
ATOM 802 C CA . GLN B 1 8 ? -10.859 -14.891 -6.395 1 98.56 8 GLN B CA 1
ATOM 803 C C . GLN B 1 8 ? -10.945 -14.328 -7.812 1 98.56 8 GLN B C 1
ATOM 805 O O . GLN B 1 8 ? -11.094 -15.086 -8.773 1 98.56 8 GLN B O 1
ATOM 810 N N . ILE B 1 9 ? -10.883 -13.078 -7.973 1 98.5 9 ILE B N 1
ATOM 811 C CA . ILE B 1 9 ? -10.953 -12.422 -9.273 1 98.5 9 ILE B CA 1
ATOM 812 C C . ILE B 1 9 ? -9.773 -12.859 -10.133 1 98.5 9 ILE B C 1
ATOM 814 O O . ILE B 1 9 ? -9.945 -13.227 -11.297 1 98.5 9 ILE B O 1
ATOM 818 N N . ILE B 1 10 ? -8.617 -12.82 -9.562 1 98.56 10 ILE B N 1
ATOM 819 C CA . ILE B 1 10 ? -7.41 -13.164 -10.312 1 98.56 10 ILE B CA 1
ATOM 820 C C . ILE B 1 10 ? -7.43 -14.648 -10.664 1 98.56 10 ILE B C 1
ATOM 822 O O . ILE B 1 10 ? -7.062 -15.031 -11.781 1 98.56 10 ILE B O 1
ATOM 826 N N . ALA B 1 11 ? -7.84 -15.5 -9.68 1 98.31 11 ALA B N 1
ATOM 827 C CA . ALA B 1 11 ? -7.914 -16.938 -9.914 1 98.31 11 ALA B CA 1
ATOM 828 C C . ALA B 1 11 ? -8.883 -17.266 -11.047 1 98.31 11 ALA B C 1
ATOM 830 O O . ALA B 1 11 ? -8.617 -18.141 -11.875 1 98.31 11 ALA B O 1
ATOM 831 N N . SER B 1 12 ? -10.008 -16.562 -11.164 1 98.12 12 SER B N 1
ATOM 832 C CA . SER B 1 12 ? -11.016 -16.797 -12.195 1 98.12 12 SER B CA 1
ATOM 833 C C . SER B 1 12 ? -10.477 -16.484 -13.578 1 98.12 12 SER B C 1
ATOM 835 O O . SER B 1 12 ? -10.883 -17.094 -14.57 1 98.12 12 SER B O 1
ATOM 837 N N . ARG B 1 13 ? -9.445 -15.648 -13.672 1 96.88 13 ARG B N 1
ATOM 838 C CA . ARG B 1 13 ? -8.867 -15.242 -14.945 1 96.88 13 ARG B CA 1
ATOM 839 C C . ARG B 1 13 ? -7.68 -16.125 -15.312 1 96.88 13 ARG B C 1
ATOM 841 O O . ARG B 1 13 ? -7.164 -16.047 -16.422 1 96.88 13 ARG B O 1
ATOM 848 N N . ASN B 1 14 ? -7.258 -16.891 -14.352 1 96.75 14 ASN B N 1
ATOM 849 C CA . ASN B 1 14 ? -6.156 -17.828 -14.547 1 96.75 14 ASN B CA 1
ATOM 850 C C . ASN B 1 14 ? -6.547 -19.25 -14.148 1 96.75 14 ASN B C 1
ATOM 852 O O . ASN B 1 14 ? -5.949 -19.828 -13.242 1 96.75 14 ASN B O 1
ATOM 856 N N . PRO B 1 15 ? -7.461 -19.891 -14.867 1 95.88 15 PRO B N 1
ATOM 857 C CA . PRO B 1 15 ? -8.031 -21.172 -14.469 1 95.88 15 PRO B CA 1
ATOM 858 C C . PRO B 1 15 ? -7.004 -22.312 -14.508 1 95.88 15 PRO B C 1
ATOM 860 O O . PRO B 1 15 ? -7.242 -23.391 -13.953 1 95.88 15 PRO B O 1
ATOM 863 N N . HIS B 1 16 ? -5.926 -22.156 -15.117 1 96.69 16 HIS B N 1
ATOM 864 C CA . HIS B 1 16 ? -4.895 -23.188 -15.211 1 96.69 16 HIS B CA 1
ATOM 865 C C . HIS B 1 16 ? -4.062 -23.25 -13.938 1 96.69 16 HIS B C 1
ATOM 867 O O . HIS B 1 16 ? -3.26 -24.172 -13.758 1 96.69 16 HIS B O 1
ATOM 873 N N . LEU B 1 17 ? -4.191 -22.297 -13.094 1 97.06 17 LEU B N 1
ATOM 874 C CA . LEU B 1 17 ? -3.479 -22.266 -11.82 1 97.06 17 LEU B CA 1
ATOM 875 C C . LEU B 1 17 ? -4.391 -22.703 -10.68 1 97.06 17 LEU B C 1
ATOM 877 O O . LEU B 1 17 ? -5.598 -22.438 -10.711 1 97.06 17 LEU B O 1
ATOM 881 N N . PHE B 1 18 ? -3.781 -23.281 -9.656 1 96.88 18 PHE B N 1
ATOM 882 C CA . PHE B 1 18 ? -4.52 -23.547 -8.43 1 96.88 18 PHE B CA 1
ATOM 883 C C . PHE B 1 18 ? -4.785 -22.266 -7.664 1 96.88 18 PHE B C 1
ATOM 885 O O . PHE B 1 18 ? -3.918 -21.391 -7.594 1 96.88 18 PHE B O 1
ATOM 892 N N . GLN B 1 19 ? -5.945 -22.188 -7.051 1 97.62 19 GLN B N 1
ATOM 893 C CA . GLN B 1 19 ? -6.309 -21.016 -6.258 1 97.62 19 GLN B CA 1
ATOM 894 C C . GLN B 1 19 ? -5.297 -20.781 -5.141 1 97.62 19 GLN B C 1
ATOM 896 O O . GLN B 1 19 ? -5 -19.625 -4.801 1 97.62 19 GLN B O 1
ATOM 901 N N . ARG B 1 20 ? -4.836 -21.828 -4.578 1 97.38 20 ARG B N 1
ATOM 902 C CA . ARG B 1 20 ? -3.865 -21.734 -3.492 1 97.38 20 ARG B CA 1
ATOM 903 C C . ARG B 1 20 ? -2.59 -21.031 -3.957 1 97.38 20 ARG B C 1
ATOM 905 O O . ARG B 1 20 ? -1.98 -20.281 -3.203 1 97.38 20 ARG B O 1
ATOM 912 N N . ASP B 1 21 ? -2.143 -21.359 -5.184 1 97.94 21 ASP B N 1
ATOM 913 C CA . ASP B 1 21 ? -0.95 -20.734 -5.734 1 97.94 21 ASP B CA 1
ATOM 914 C C . ASP B 1 21 ? -1.17 -19.234 -5.941 1 97.94 21 ASP B C 1
ATOM 916 O O . ASP B 1 21 ? -0.282 -18.422 -5.656 1 97.94 21 ASP B O 1
ATOM 920 N N . VAL B 1 22 ? -2.371 -18.875 -6.418 1 98.56 22 VAL B N 1
ATOM 921 C CA . VAL B 1 22 ? -2.719 -17.484 -6.605 1 98.56 22 VAL B CA 1
ATOM 922 C C . VAL B 1 22 ? -2.699 -16.75 -5.258 1 98.56 22 VAL B C 1
ATOM 924 O O . VAL B 1 22 ? -2.145 -15.664 -5.141 1 98.56 22 VAL B O 1
ATOM 927 N N . GLU B 1 23 ? -3.254 -17.422 -4.27 1 98.56 23 GLU B N 1
ATOM 928 C CA . GLU B 1 23 ? -3.27 -16.859 -2.92 1 98.56 23 GLU B CA 1
ATOM 929 C C . GLU B 1 23 ? -1.854 -16.641 -2.4 1 98.56 23 GLU B C 1
ATOM 931 O O . GLU B 1 23 ? -1.558 -15.586 -1.826 1 98.56 23 GLU B O 1
ATOM 936 N N . ASN B 1 24 ? -1.014 -17.547 -2.588 1 98.12 24 ASN B N 1
ATOM 937 C CA . ASN B 1 24 ? 0.372 -17.469 -2.139 1 98.12 24 ASN B CA 1
ATOM 938 C C . ASN B 1 24 ? 1.111 -16.312 -2.82 1 98.12 24 ASN B C 1
ATOM 940 O O . ASN B 1 24 ? 1.866 -15.586 -2.174 1 98.12 24 ASN B O 1
ATOM 944 N N . ILE B 1 25 ? 0.918 -16.203 -4.16 1 98.75 25 ILE B N 1
ATOM 945 C CA . ILE B 1 25 ? 1.612 -15.172 -4.918 1 98.75 25 ILE B CA 1
ATOM 946 C C . ILE B 1 25 ? 1.101 -13.789 -4.504 1 98.75 25 ILE B C 1
ATOM 948 O O . ILE B 1 25 ? 1.889 -12.867 -4.301 1 98.75 25 ILE B O 1
ATOM 952 N N . VAL B 1 26 ? -0.198 -13.609 -4.324 1 98.81 26 VAL B N 1
ATOM 953 C CA . VAL B 1 26 ? -0.774 -12.336 -3.906 1 98.81 26 VAL B CA 1
ATOM 954 C C . VAL B 1 26 ? -0.215 -11.938 -2.541 1 98.81 26 VAL B C 1
ATOM 956 O O . VAL B 1 26 ? 0.223 -10.805 -2.352 1 98.81 26 VAL B O 1
ATOM 959 N N . GLY B 1 27 ? -0.215 -12.898 -1.663 1 98.56 27 GLY B N 1
ATOM 960 C CA . GLY B 1 27 ? 0.376 -12.625 -0.362 1 98.56 27 GLY B CA 1
ATOM 961 C C . GLY B 1 27 ? 1.837 -12.227 -0.442 1 98.56 27 GLY B C 1
ATOM 962 O O . GLY B 1 27 ? 2.268 -11.289 0.234 1 98.56 27 GLY B O 1
ATOM 963 N N . ALA B 1 28 ? 2.602 -12.93 -1.232 1 98.69 28 ALA B N 1
ATOM 964 C CA . ALA B 1 28 ? 4.035 -12.695 -1.38 1 98.69 28 ALA B CA 1
ATOM 965 C C . ALA B 1 28 ? 4.312 -11.297 -1.92 1 98.69 28 ALA B C 1
ATOM 967 O O . ALA B 1 28 ? 5.312 -10.672 -1.562 1 98.69 28 ALA B O 1
ATOM 968 N N . VAL B 1 29 ? 3.471 -10.789 -2.824 1 98.88 29 VAL B N 1
ATOM 969 C CA . VAL B 1 29 ? 3.631 -9.445 -3.371 1 98.88 29 VAL B CA 1
ATOM 970 C C . VAL B 1 29 ? 3.691 -8.43 -2.234 1 98.88 29 VAL B C 1
ATOM 972 O O . VAL B 1 29 ? 4.641 -7.648 -2.141 1 98.88 29 VAL B O 1
ATOM 975 N N . PHE B 1 30 ? 2.76 -8.523 -1.31 1 98.75 30 PHE B N 1
ATOM 976 C CA . PHE B 1 30 ? 2.674 -7.523 -0.25 1 98.75 30 PHE B CA 1
ATOM 977 C C . PHE B 1 30 ? 3.73 -7.777 0.82 1 98.75 30 PHE B C 1
ATOM 979 O O . PHE B 1 30 ? 4.27 -6.836 1.402 1 98.75 30 PHE B O 1
ATOM 986 N N . ASP B 1 31 ? 4.086 -9.031 1.045 1 98.38 31 ASP B N 1
ATOM 987 C CA . ASP B 1 31 ? 5.152 -9.359 1.986 1 98.38 31 ASP B CA 1
ATOM 988 C C . ASP B 1 31 ? 6.496 -8.82 1.501 1 98.38 31 ASP B C 1
ATOM 990 O O . ASP B 1 31 ? 7.27 -8.266 2.285 1 98.38 31 ASP B O 1
ATOM 994 N N . GLU B 1 32 ? 6.785 -9.023 0.217 1 98.62 32 GLU B N 1
ATOM 995 C CA . GLU B 1 32 ? 8.07 -8.586 -0.329 1 98.62 32 GLU B CA 1
ATOM 996 C C . GLU B 1 32 ? 8.164 -7.066 -0.363 1 98.62 32 GLU B C 1
ATOM 998 O O . GLU B 1 32 ? 9.25 -6.504 -0.161 1 98.62 32 GLU B O 1
ATOM 1003 N N . ILE B 1 33 ? 7.047 -6.379 -0.647 1 98.81 33 ILE B N 1
ATOM 1004 C CA . ILE B 1 33 ? 7.055 -4.922 -0.583 1 98.81 33 ILE B CA 1
ATOM 1005 C C . ILE B 1 33 ? 7.344 -4.469 0.845 1 98.81 33 ILE B C 1
ATOM 1007 O O . ILE B 1 33 ? 8.172 -3.58 1.065 1 98.81 33 ILE B O 1
ATOM 1011 N N . THR B 1 34 ? 6.691 -5.133 1.805 1 98.56 34 THR B N 1
ATOM 1012 C CA . THR B 1 34 ? 6.918 -4.828 3.211 1 98.56 34 THR B CA 1
ATOM 1013 C C . THR B 1 34 ? 8.391 -5.023 3.578 1 98.56 34 THR B C 1
ATOM 1015 O O . THR B 1 34 ? 8.992 -4.172 4.234 1 98.56 34 THR B O 1
ATOM 1018 N N . ASN B 1 35 ? 8.984 -6.121 3.146 1 97.94 35 ASN B N 1
ATOM 1019 C CA . ASN B 1 35 ? 10.383 -6.422 3.432 1 97.94 35 ASN B CA 1
ATOM 1020 C C . ASN B 1 35 ? 11.312 -5.367 2.834 1 97.94 35 ASN B C 1
ATOM 1022 O O . ASN B 1 35 ? 12.273 -4.945 3.482 1 97.94 35 ASN B O 1
ATOM 1026 N N . ALA B 1 36 ? 11.062 -5.016 1.585 1 98.38 36 ALA B N 1
ATOM 1027 C CA . ALA B 1 36 ? 11.875 -4.012 0.909 1 98.38 36 ALA B CA 1
ATOM 1028 C C . ALA B 1 36 ? 11.836 -2.68 1.654 1 98.38 36 ALA B C 1
ATOM 1030 O O . ALA B 1 36 ? 12.875 -2.051 1.87 1 98.38 36 ALA B O 1
ATOM 1031 N N . LEU B 1 37 ? 10.695 -2.24 2.127 1 98.38 37 LEU B N 1
ATOM 1032 C CA . LEU B 1 37 ? 10.547 -0.984 2.852 1 98.38 37 LEU B CA 1
ATOM 1033 C C . LEU B 1 37 ? 11.25 -1.048 4.203 1 98.38 37 LEU B C 1
ATOM 1035 O O . LEU B 1 37 ? 11.867 -0.074 4.629 1 98.38 37 LEU B O 1
ATOM 1039 N N . ALA B 1 38 ? 11.109 -2.189 4.855 1 96.88 38 ALA B N 1
ATOM 1040 C CA . ALA B 1 38 ? 11.75 -2.367 6.156 1 96.88 38 ALA B CA 1
ATOM 1041 C C . ALA B 1 38 ? 13.266 -2.213 6.043 1 96.88 38 ALA B C 1
ATOM 1043 O O . ALA B 1 38 ? 13.93 -1.808 7.004 1 96.88 38 ALA B O 1
ATOM 1044 N N . GLU B 1 39 ? 13.789 -2.527 4.832 1 96.12 39 GLU B N 1
ATOM 1045 C CA . GLU B 1 39 ? 15.227 -2.416 4.57 1 96.12 39 GLU B CA 1
ATOM 1046 C C . GLU B 1 39 ? 15.586 -1.023 4.059 1 96.12 39 GLU B C 1
ATOM 1048 O O . GLU B 1 39 ? 16.75 -0.756 3.736 1 96.12 39 GLU B O 1
ATOM 1053 N N . GLY B 1 40 ? 14.586 -0.153 3.92 1 95.62 40 GLY B N 1
ATOM 1054 C CA . GLY B 1 40 ? 14.828 1.214 3.49 1 95.62 40 GLY B CA 1
ATOM 1055 C C . GLY B 1 40 ? 14.828 1.375 1.981 1 95.62 40 GLY B C 1
ATOM 1056 O O . GLY B 1 40 ? 15.25 2.414 1.464 1 95.62 40 GLY B O 1
ATOM 1057 N N . ASN B 1 41 ? 14.398 0.303 1.245 1 97.44 41 ASN B N 1
ATOM 1058 C CA . ASN B 1 41 ? 14.391 0.344 -0.214 1 97.44 41 ASN B CA 1
ATOM 1059 C C . ASN B 1 41 ? 13.078 0.889 -0.756 1 97.44 41 ASN B C 1
ATOM 1061 O O . ASN B 1 41 ? 12.008 0.591 -0.218 1 97.44 41 ASN B O 1
ATOM 1065 N N . ARG B 1 42 ? 13.195 1.715 -1.792 1 98.44 42 ARG B N 1
ATOM 1066 C CA . ARG B 1 42 ? 12.023 2.162 -2.547 1 98.44 42 ARG B CA 1
ATOM 1067 C C . ARG B 1 42 ? 11.547 1.078 -3.504 1 98.44 42 ARG B C 1
ATOM 1069 O O . ARG B 1 42 ? 12.352 0.329 -4.059 1 98.44 42 ARG B O 1
ATOM 1076 N N . VAL B 1 43 ? 10.172 1.001 -3.688 1 98.88 43 VAL B N 1
ATOM 1077 C CA . VAL B 1 43 ? 9.57 0.06 -4.625 1 98.88 43 VAL B CA 1
ATOM 1078 C C . VAL B 1 43 ? 8.789 0.823 -5.695 1 98.88 43 VAL B C 1
ATOM 1080 O O . VAL B 1 43 ? 7.836 1.537 -5.383 1 98.88 43 VAL B O 1
ATOM 1083 N N . GLU B 1 44 ? 9.211 0.677 -6.934 1 98.88 44 GLU B N 1
ATOM 1084 C CA . GLU B 1 44 ? 8.586 1.38 -8.047 1 98.88 44 GLU B CA 1
ATOM 1085 C C . GLU B 1 44 ? 7.812 0.416 -8.945 1 98.88 44 GLU B C 1
ATOM 1087 O O . GLU B 1 44 ? 8.398 -0.475 -9.562 1 98.88 44 GLU B O 1
ATOM 1092 N N . LEU B 1 45 ? 6.512 0.629 -8.953 1 98.75 45 LEU B N 1
ATOM 1093 C CA . LEU B 1 45 ? 5.609 -0.127 -9.82 1 98.75 45 LEU B CA 1
ATOM 1094 C C . LEU B 1 45 ? 5.055 0.755 -10.93 1 98.75 45 LEU B C 1
ATOM 1096 O O . LEU B 1 45 ? 4.035 1.423 -10.75 1 98.75 45 LEU B O 1
ATOM 1100 N N . ARG B 1 46 ? 5.703 0.611 -12.07 1 97.5 46 ARG B N 1
ATOM 1101 C CA . ARG B 1 46 ? 5.41 1.509 -13.188 1 97.5 46 ARG B CA 1
ATOM 1102 C C . ARG B 1 46 ? 3.912 1.554 -13.469 1 97.5 46 ARG B C 1
ATOM 1104 O O . ARG B 1 46 ? 3.25 0.514 -13.508 1 97.5 46 ARG B O 1
ATOM 1111 N N . GLY B 1 47 ? 3.439 2.824 -13.703 1 97.56 47 GLY B N 1
ATOM 1112 C CA . GLY B 1 47 ? 2.035 3.043 -14.008 1 97.56 47 GLY B CA 1
ATOM 1113 C C . GLY B 1 47 ? 1.149 3.059 -12.781 1 97.56 47 GLY B C 1
ATOM 1114 O O . GLY B 1 47 ? 0.105 3.713 -12.766 1 97.56 47 GLY B O 1
ATOM 1115 N N . PHE B 1 48 ? 1.485 2.311 -11.766 1 98.62 48 PHE B N 1
ATOM 1116 C CA . PHE B 1 48 ? 0.684 2.166 -10.555 1 98.62 48 PHE B CA 1
ATOM 1117 C C . PHE B 1 48 ? 1.101 3.189 -9.5 1 98.62 48 PHE B C 1
ATOM 1119 O O . PHE B 1 48 ? 0.274 3.969 -9.023 1 98.62 48 PHE B O 1
ATOM 1126 N N . GLY B 1 49 ? 2.453 3.127 -9.219 1 98.69 49 GLY B N 1
ATOM 1127 C CA . GLY B 1 49 ? 2.98 4.043 -8.219 1 98.69 49 GLY B CA 1
ATOM 1128 C C . GLY B 1 49 ? 4.254 3.543 -7.566 1 98.69 49 GLY B C 1
ATOM 1129 O O . GLY B 1 49 ? 4.883 2.602 -8.055 1 98.69 49 GLY B O 1
ATOM 1130 N N . ALA B 1 50 ? 4.613 4.219 -6.48 1 98.88 50 ALA B N 1
ATOM 1131 C CA . ALA B 1 50 ? 5.844 3.881 -5.773 1 98.88 50 ALA B CA 1
ATOM 1132 C C . ALA B 1 50 ? 5.648 3.963 -4.262 1 98.88 50 ALA B C 1
ATOM 1134 O O . ALA B 1 50 ? 4.922 4.832 -3.77 1 98.88 50 ALA B O 1
ATOM 1135 N N . PHE B 1 51 ? 6.301 3.061 -3.562 1 98.88 51 PHE B N 1
ATOM 1136 C CA . PHE B 1 51 ? 6.336 3.047 -2.105 1 98.88 51 PHE B CA 1
ATOM 1137 C C . PHE B 1 51 ? 7.715 3.441 -1.592 1 98.88 51 PHE B C 1
ATOM 1139 O O . PHE B 1 51 ? 8.734 3.012 -2.139 1 98.88 51 PHE B O 1
ATOM 1146 N N . SER B 1 52 ? 7.773 4.262 -0.631 1 98.69 52 SER B N 1
ATOM 1147 C CA . SER B 1 52 ? 8.992 4.625 0.08 1 98.69 52 SER B CA 1
ATOM 1148 C C . SER B 1 52 ? 8.727 4.852 1.563 1 98.69 52 SER B C 1
ATOM 1150 O O . SER B 1 52 ? 7.578 4.781 2.008 1 98.69 52 SER B O 1
ATOM 1152 N N . VAL B 1 53 ? 9.805 4.965 2.373 1 98.25 53 VAL B N 1
ATOM 1153 C CA . VAL B 1 53 ? 9.688 5.207 3.807 1 98.25 53 VAL B CA 1
ATOM 1154 C C . VAL B 1 53 ? 10.109 6.645 4.125 1 98.25 53 VAL B C 1
ATOM 1156 O O . VAL B 1 53 ? 11.125 7.125 3.627 1 98.25 53 VAL B O 1
ATOM 1159 N N . LYS B 1 54 ? 9.336 7.285 4.859 1 97.62 54 LYS B N 1
ATOM 1160 C CA . LYS B 1 54 ? 9.633 8.641 5.305 1 97.62 54 LYS B CA 1
ATOM 1161 C C . LYS B 1 54 ? 9.852 8.695 6.812 1 97.62 54 LYS B C 1
ATOM 1163 O O . LYS B 1 54 ? 9.156 8.008 7.566 1 97.62 54 LYS B O 1
ATOM 1168 N N . ASN B 1 55 ? 10.789 9.484 7.227 1 96.69 55 ASN B N 1
ATOM 1169 C CA . ASN B 1 55 ? 11.047 9.695 8.648 1 96.69 55 ASN B CA 1
ATOM 1170 C C . ASN B 1 55 ? 10.219 10.852 9.203 1 96.69 55 ASN B C 1
ATOM 1172 O O . ASN B 1 55 ? 10.227 11.953 8.641 1 96.69 55 ASN B O 1
ATOM 1176 N N . ARG B 1 56 ? 9.406 10.539 10.203 1 96.69 56 ARG B N 1
ATOM 1177 C CA . ARG B 1 56 ? 8.703 11.562 10.969 1 96.69 56 ARG B CA 1
ATOM 1178 C C . ARG B 1 56 ? 9.406 11.836 12.289 1 96.69 56 ARG B C 1
ATOM 1180 O O . ARG B 1 56 ? 9.344 11.016 13.211 1 96.69 56 ARG B O 1
ATOM 1187 N N . PRO B 1 57 ? 10.039 12.984 12.367 1 96.62 57 PRO B N 1
ATOM 1188 C CA . PRO B 1 57 ? 10.82 13.273 13.578 1 96.62 57 PRO B CA 1
ATOM 1189 C C . PRO B 1 57 ? 9.945 13.398 14.828 1 96.62 57 PRO B C 1
ATOM 1191 O O . PRO B 1 57 ? 8.75 13.688 14.719 1 96.62 57 PRO B O 1
ATOM 1194 N N . ALA B 1 58 ? 10.633 13.125 15.969 1 96.62 58 ALA B N 1
ATOM 1195 C CA . ALA B 1 58 ? 9.953 13.336 17.234 1 96.62 58 ALA B CA 1
ATOM 1196 C C . ALA B 1 58 ? 9.477 14.781 17.375 1 96.62 58 ALA B C 1
ATOM 1198 O O . ALA B 1 58 ? 10.148 15.703 16.922 1 96.62 58 ALA B O 1
ATOM 1199 N N . ARG B 1 59 ? 8.289 14.883 17.984 1 97 59 ARG B N 1
ATOM 1200 C CA . ARG B 1 59 ? 7.754 16.219 18.172 1 97 59 ARG B CA 1
ATOM 1201 C C . ARG B 1 59 ? 6.883 16.297 19.422 1 97 59 ARG B C 1
ATOM 1203 O O . ARG B 1 59 ? 6.582 15.266 20.047 1 97 59 ARG B O 1
ATOM 1210 N N . SER B 1 60 ? 6.723 17.547 19.812 1 95.19 60 SER B N 1
ATOM 1211 C CA . SER B 1 60 ? 5.781 17.75 20.906 1 95.19 60 SER B CA 1
ATOM 1212 C C . SER B 1 60 ? 4.457 18.312 20.391 1 95.19 60 SER B C 1
ATOM 1214 O O . SER B 1 60 ? 4.441 19.188 19.516 1 95.19 60 SER B O 1
ATOM 1216 N N . GLY B 1 61 ? 3.355 17.641 20.797 1 93.44 61 GLY B N 1
ATOM 1217 C CA . GLY B 1 61 ? 2.031 18.156 20.5 1 93.44 61 GLY B CA 1
ATOM 1218 C C . GLY B 1 61 ? 1.255 18.578 21.719 1 93.44 61 GLY B C 1
ATOM 1219 O O . GLY B 1 61 ? 1.789 18.562 22.844 1 93.44 61 GLY B O 1
ATOM 1220 N N . ARG B 1 62 ? 0.066 19.172 21.453 1 95 62 ARG B N 1
ATOM 1221 C CA . ARG B 1 62 ? -0.804 19.562 22.562 1 95 62 ARG B CA 1
ATOM 1222 C C . ARG B 1 62 ? -2.148 18.844 22.484 1 95 62 ARG B C 1
ATOM 1224 O O . ARG B 1 62 ? -2.658 18.594 21.391 1 95 62 ARG B O 1
ATOM 1231 N N . ASN B 1 63 ? -2.705 18.266 23.547 1 94.25 63 ASN B N 1
ATOM 1232 C CA . ASN B 1 63 ? -4.078 17.781 23.625 1 94.25 63 ASN B CA 1
ATOM 1233 C C . ASN B 1 63 ? -5.09 18.891 23.375 1 94.25 63 ASN B C 1
ATOM 1235 O O . ASN B 1 63 ? -5.148 19.875 24.109 1 94.25 63 ASN B O 1
ATOM 1239 N N . PRO B 1 64 ? -5.824 18.797 22.297 1 93.38 64 PRO B N 1
ATOM 1240 C CA . PRO B 1 64 ? -6.73 19.891 21.938 1 93.38 64 PRO B CA 1
ATOM 1241 C C . PRO B 1 64 ? -7.719 20.234 23.047 1 93.38 64 PRO B C 1
ATOM 1243 O O . PRO B 1 64 ? -8.172 21.375 23.141 1 93.38 64 PRO B O 1
ATOM 1246 N N . ARG B 1 65 ? -8 19.266 23.766 1 95.44 65 ARG B N 1
ATOM 1247 C CA . ARG B 1 65 ? -9.008 19.453 24.797 1 95.44 65 ARG B CA 1
ATOM 1248 C C . ARG B 1 65 ? -8.391 20 26.078 1 95.44 65 ARG B C 1
ATOM 1250 O O . ARG B 1 65 ? -8.953 20.891 26.719 1 95.44 65 ARG B O 1
ATOM 1257 N N . THR B 1 66 ? -7.297 19.625 26.625 1 95.06 66 THR B N 1
ATOM 1258 C CA . THR B 1 66 ? -6.754 19.938 27.938 1 95.06 66 THR B CA 1
ATOM 1259 C C . THR B 1 66 ? -5.578 20.906 27.828 1 95.06 66 THR B C 1
ATOM 1261 O O . THR B 1 66 ? -5.18 21.531 28.812 1 95.06 66 THR B O 1
ATOM 1264 N N . GLY B 1 67 ? -4.965 20.953 26.672 1 94.19 67 GLY B N 1
ATOM 1265 C CA . GLY B 1 67 ? -3.797 21.797 26.469 1 94.19 67 GLY B CA 1
ATOM 1266 C C . GLY B 1 67 ? -2.502 21.141 26.906 1 94.19 67 GLY B C 1
ATOM 1267 O O . GLY B 1 67 ? -1.425 21.719 26.75 1 94.19 67 GLY B O 1
ATOM 1268 N N . GLU B 1 68 ? -2.539 20 27.547 1 95.88 68 GLU B N 1
ATOM 1269 C CA . GLU B 1 68 ? -1.346 19.297 28.031 1 95.88 68 GLU B CA 1
ATOM 1270 C C . GLU B 1 68 ? -0.446 18.891 26.875 1 95.88 68 GLU B C 1
ATOM 1272 O O . GLU B 1 68 ? -0.934 18.5 25.812 1 95.88 68 GLU B O 1
ATOM 1277 N N . THR B 1 69 ? 0.887 19.016 27.203 1 96 69 THR B N 1
ATOM 1278 C CA . THR B 1 69 ? 1.877 18.625 26.203 1 96 69 THR B CA 1
ATOM 1279 C C . THR B 1 69 ? 1.992 17.109 26.109 1 96 69 THR B C 1
ATOM 1281 O O . THR B 1 69 ? 2.025 16.422 27.141 1 96 69 THR B O 1
ATOM 1284 N N . VAL B 1 70 ? 1.88 16.609 24.859 1 95.25 70 VAL B N 1
ATOM 1285 C CA . VAL B 1 70 ? 2.078 15.18 24.594 1 95.25 70 VAL B CA 1
ATOM 1286 C C . VAL B 1 70 ? 3.273 14.992 23.672 1 95.25 70 VAL B C 1
ATOM 1288 O O . VAL B 1 70 ? 3.432 15.734 22.688 1 95.25 70 VAL B O 1
ATOM 1291 N N . ASP B 1 71 ? 4.184 14.055 24.094 1 95.19 71 ASP B N 1
ATOM 1292 C CA . ASP B 1 71 ? 5.34 13.719 23.266 1 95.19 71 ASP B CA 1
ATOM 1293 C C . ASP B 1 71 ? 4.98 12.672 22.219 1 95.19 71 ASP B C 1
ATOM 1295 O O . ASP B 1 71 ? 4.395 11.633 22.531 1 95.19 71 ASP B O 1
ATOM 1299 N N . VAL B 1 72 ? 5.262 13.031 20.969 1 93.75 72 VAL B N 1
ATOM 1300 C CA . VAL B 1 72 ? 5.105 12.102 19.859 1 93.75 72 VAL B CA 1
ATOM 1301 C C . VAL B 1 72 ? 6.477 11.594 19.406 1 93.75 72 VAL B C 1
ATOM 1303 O O . VAL B 1 72 ? 7.352 12.383 19.047 1 93.75 72 VAL B O 1
ATOM 1306 N N . GLU B 1 73 ? 6.684 10.297 19.5 1 94.19 73 GLU B N 1
ATOM 1307 C CA . GLU B 1 73 ? 7.973 9.688 19.203 1 94.19 73 GLU B CA 1
ATOM 1308 C C . GLU B 1 73 ? 8.25 9.703 17.703 1 94.19 73 GLU B C 1
ATOM 1310 O O . GLU B 1 73 ? 7.32 9.719 16.891 1 94.19 73 GLU B O 1
ATOM 1315 N N . GLU B 1 74 ? 9.508 9.773 17.375 1 95.44 74 GLU B N 1
ATOM 1316 C CA . GLU B 1 74 ? 9.938 9.586 16 1 95.44 74 GLU B CA 1
ATOM 1317 C C . GLU B 1 74 ? 9.383 8.289 15.414 1 95.44 74 GLU B C 1
ATOM 1319 O O . GLU B 1 74 ? 9.281 7.277 16.125 1 95.44 74 GLU B O 1
ATOM 1324 N N . LYS B 1 75 ? 9.023 8.383 14.133 1 95.69 75 LYS B N 1
ATOM 1325 C CA . LYS B 1 75 ? 8.539 7.156 13.492 1 95.69 75 LYS B CA 1
ATOM 1326 C C . LYS B 1 75 ? 8.906 7.133 12.008 1 95.69 75 LYS B C 1
ATOM 1328 O O . LYS B 1 75 ? 9.211 8.172 11.422 1 95.69 75 LYS B O 1
ATOM 1333 N N . TRP B 1 76 ? 8.953 5.977 11.5 1 96.44 76 TRP B N 1
ATOM 1334 C CA . TRP B 1 76 ? 9.094 5.73 10.062 1 96.44 76 TRP B CA 1
ATOM 1335 C C . TRP B 1 76 ? 7.766 5.305 9.453 1 96.44 76 TRP B C 1
ATOM 1337 O O . TRP B 1 76 ? 7.137 4.348 9.914 1 96.44 76 TRP B O 1
ATOM 1347 N N . VAL B 1 77 ? 7.355 6.047 8.453 1 96.94 77 VAL B N 1
ATOM 1348 C CA . VAL B 1 77 ? 6.031 5.797 7.891 1 96.94 77 VAL B CA 1
ATOM 1349 C C . VAL B 1 77 ? 6.148 5.473 6.402 1 96.94 77 VAL B C 1
ATOM 1351 O O . VAL B 1 77 ? 6.949 6.082 5.691 1 96.94 77 VAL B O 1
ATOM 1354 N N . PRO B 1 78 ? 5.414 4.473 5.922 1 98.06 78 PRO B N 1
ATOM 1355 C CA . PRO B 1 78 ? 5.34 4.227 4.48 1 98.06 78 PRO B CA 1
ATOM 1356 C C . PRO B 1 78 ? 4.594 5.328 3.729 1 98.06 78 PRO B C 1
ATOM 1358 O O . PRO B 1 78 ? 3.598 5.855 4.23 1 98.06 78 PRO B O 1
ATOM 1361 N N . PHE B 1 79 ? 5.113 5.699 2.537 1 98.12 79 PHE B N 1
ATOM 1362 C CA . PHE B 1 79 ? 4.504 6.695 1.661 1 98.12 79 PHE B CA 1
ATOM 1363 C C . PHE B 1 79 ? 4.27 6.121 0.269 1 98.12 79 PHE B C 1
ATOM 1365 O O . PHE B 1 79 ? 5.152 5.477 -0.3 1 98.12 79 PHE B O 1
ATOM 1372 N N . PHE B 1 80 ? 3.047 6.348 -0.266 1 98.75 80 PHE B N 1
ATOM 1373 C CA . PHE B 1 80 ? 2.697 5.93 -1.618 1 98.75 80 PHE B CA 1
ATOM 1374 C C . PHE B 1 80 ? 2.562 7.133 -2.539 1 98.75 80 PHE B C 1
ATOM 1376 O O . PHE B 1 80 ? 1.775 8.047 -2.271 1 98.75 80 PHE B O 1
ATOM 1383 N N . LYS B 1 81 ? 3.318 7.098 -3.639 1 98.44 81 LYS B N 1
ATOM 1384 C CA . LYS B 1 81 ? 3.197 8.078 -4.715 1 98.44 81 LYS B CA 1
ATOM 1385 C C . LYS B 1 81 ? 2.473 7.48 -5.922 1 98.44 81 LYS B C 1
ATOM 1387 O O . LYS B 1 81 ? 2.928 6.488 -6.496 1 98.44 81 LYS B O 1
ATOM 1392 N N . THR B 1 82 ? 1.46 8.164 -6.363 1 98.31 82 THR B N 1
ATOM 1393 C CA . THR B 1 82 ? 0.607 7.637 -7.426 1 98.31 82 THR B CA 1
ATOM 1394 C C . THR B 1 82 ? 1.331 7.668 -8.766 1 98.31 82 THR B C 1
ATOM 1396 O O . THR B 1 82 ? 2.002 8.648 -9.094 1 98.31 82 THR B O 1
ATOM 1399 N N . GLY B 1 83 ? 1.105 6.605 -9.562 1 97.75 83 GLY B N 1
ATOM 1400 C CA . GLY B 1 83 ? 1.65 6.543 -10.906 1 97.75 83 GLY B CA 1
ATOM 1401 C C . GLY B 1 83 ? 0.733 7.148 -11.953 1 97.75 83 GLY B C 1
ATOM 1402 O O . GLY B 1 83 ? -0.448 7.383 -11.688 1 97.75 83 GLY B O 1
ATOM 1403 N N . LYS B 1 84 ? 1.266 7.387 -13.117 1 96.69 84 LYS B N 1
ATOM 1404 C CA . LYS B 1 84 ? 0.562 8.094 -14.18 1 96.69 84 LYS B CA 1
ATOM 1405 C C . LYS B 1 84 ? -0.664 7.312 -14.641 1 96.69 84 LYS B C 1
ATOM 1407 O O . LYS B 1 84 ? -1.737 7.887 -14.836 1 96.69 84 LYS B O 1
ATOM 1412 N N . LYS B 1 85 ? -0.507 6.09 -14.867 1 97.06 85 LYS B N 1
ATOM 1413 C CA . LYS B 1 85 ? -1.61 5.297 -15.398 1 97.06 85 LYS B CA 1
ATOM 1414 C C . LYS B 1 85 ? -2.77 5.23 -14.414 1 97.06 85 LYS B C 1
ATOM 1416 O O . LYS B 1 85 ? -3.936 5.316 -14.805 1 97.06 85 LYS B O 1
ATOM 1421 N N . LEU B 1 86 ? -2.471 4.977 -13.195 1 97.88 86 LEU B N 1
ATOM 1422 C CA . LEU B 1 86 ? -3.506 4.969 -12.164 1 97.88 86 LEU B CA 1
ATOM 1423 C C . LEU B 1 86 ? -4.203 6.32 -12.086 1 97.88 86 LEU B C 1
ATOM 1425 O O . LEU B 1 86 ? -5.434 6.387 -12.023 1 97.88 86 LEU B O 1
ATOM 1429 N N . ARG B 1 87 ? -3.434 7.375 -12.109 1 96.31 87 ARG B N 1
ATOM 1430 C CA . ARG B 1 87 ? -3.992 8.727 -12.086 1 96.31 87 ARG B CA 1
ATOM 1431 C C . ARG B 1 87 ? -4.918 8.953 -13.273 1 96.31 87 ARG B C 1
ATOM 1433 O O . ARG B 1 87 ? -6.012 9.508 -13.117 1 96.31 87 ARG B O 1
ATOM 1440 N N . ASP B 1 88 ? -4.48 8.555 -14.469 1 96.5 88 ASP B N 1
ATOM 1441 C CA . ASP B 1 88 ? -5.262 8.727 -15.688 1 96.5 88 ASP B CA 1
ATOM 1442 C C . ASP B 1 88 ? -6.551 7.91 -15.641 1 96.5 88 ASP B C 1
ATOM 1444 O O . ASP B 1 88 ? -7.586 8.344 -16.141 1 96.5 88 ASP B O 1
ATOM 1448 N N . ARG B 1 89 ? -6.422 6.789 -15.055 1 96.69 89 ARG B N 1
ATOM 1449 C CA . ARG B 1 89 ? -7.59 5.922 -14.938 1 96.69 89 ARG B CA 1
ATOM 1450 C C . ARG B 1 89 ? -8.664 6.566 -14.062 1 96.69 89 ARG B C 1
ATOM 1452 O O . ARG B 1 89 ? -9.859 6.375 -14.297 1 96.69 89 ARG B O 1
ATOM 1459 N N . LEU B 1 90 ? -8.328 7.289 -13.086 1 96.44 90 LEU B N 1
ATOM 1460 C CA . LEU B 1 90 ? -9.258 7.895 -12.141 1 96.44 90 LEU B CA 1
ATOM 1461 C C . LEU B 1 90 ? -9.844 9.18 -12.711 1 96.44 90 LEU B C 1
ATOM 1463 O O . LEU B 1 90 ? -10.977 9.555 -12.383 1 96.44 90 LEU B O 1
ATOM 1467 N N . ASN B 1 91 ? -9.039 9.844 -13.531 1 93.5 91 ASN B N 1
ATOM 1468 C CA . ASN B 1 91 ? -9.438 11.188 -13.93 1 93.5 91 ASN B CA 1
ATOM 1469 C C . ASN B 1 91 ? -9.695 11.273 -15.43 1 93.5 91 ASN B C 1
ATOM 1471 O O . ASN B 1 91 ? -9.906 12.367 -15.969 1 93.5 91 ASN B O 1
ATOM 1475 N N . GLY B 1 92 ? -9.906 10.094 -15.992 1 79.56 92 GLY B N 1
ATOM 1476 C CA . GLY B 1 92 ? -10.219 10.117 -17.406 1 79.56 92 GLY B CA 1
ATOM 1477 C C . GLY B 1 92 ? -9.102 10.672 -18.266 1 79.56 92 GLY B C 1
ATOM 1478 O O . GLY B 1 92 ? -9.344 11.242 -19.328 1 79.56 92 GLY B O 1
ATOM 1479 N N . ALA B 1 93 ? -7.902 10.898 -17.641 1 56.16 93 ALA B N 1
ATOM 1480 C CA . ALA B 1 93 ? -7.016 11.469 -18.641 1 56.16 93 ALA B CA 1
ATOM 1481 C C . ALA B 1 93 ? -7.113 10.695 -19.953 1 56.16 93 ALA B C 1
ATOM 1483 O O . 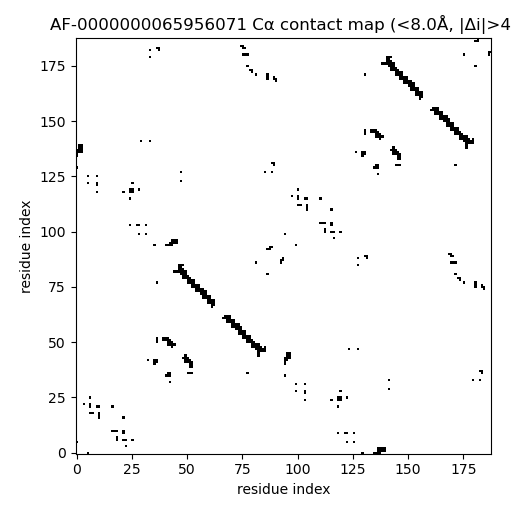ALA B 1 93 ? -7.023 9.461 -19.969 1 56.16 93 ALA B O 1
ATOM 1484 N N . VAL B 1 94 ? -8.008 11.008 -20.844 1 34 94 VAL B N 1
ATOM 1485 C CA . VAL B 1 94 ? -7.988 10.742 -22.266 1 34 94 VAL B CA 1
ATOM 1486 C C . VAL B 1 94 ? -6.551 10.773 -22.781 1 34 94 VAL B C 1
ATOM 1488 O O . VAL B 1 94 ? -5.742 11.586 -22.328 1 34 94 VAL B O 1
#

Solvent-accessible surface area (backbone atoms only — not comparable to full-atom values): 10423 Å² total; per-residue (Å²): 83,41,56,71,54,54,38,51,56,53,30,70,75,37,72,91,51,58,60,67,57,47,44,52,49,57,52,46,54,56,50,50,52,47,52,37,38,57,71,70,37,47,38,43,35,86,43,54,25,32,40,34,70,42,81,42,73,58,44,79,46,62,40,90,84,81,62,49,79,40,84,42,72,59,44,47,41,82,43,77,44,82,15,65,51,44,45,25,60,50,54,65,54,115,84,40,54,72,55,54,38,50,55,53,31,70,75,38,73,91,52,58,59,67,57,46,45,51,52,57,49,45,54,57,51,50,52,47,53,40,39,56,72,72,38,46,38,44,36,86,44,54,24,34,41,36,69,42,80,42,72,60,44,78,45,61,40,90,84,79,61,49,79,40,82,41,72,58,44,48,42,83,42,79,45,82,17,64,51,43,45,27,60,52,57,59,59,121

Organism: Brucella abortus (strain 2308) (NCBI:txid359391)

Nearest PDB structures (foldseek):
  5j0n-assembly1_L  TM=9.277E-01  e=9.582E-11  Escherichia coli
  1owf-assembly1_B  TM=9.073E-01  e=6.448E-10  Escherichia coli
  8flj-assembly1_H  TM=8.911E-01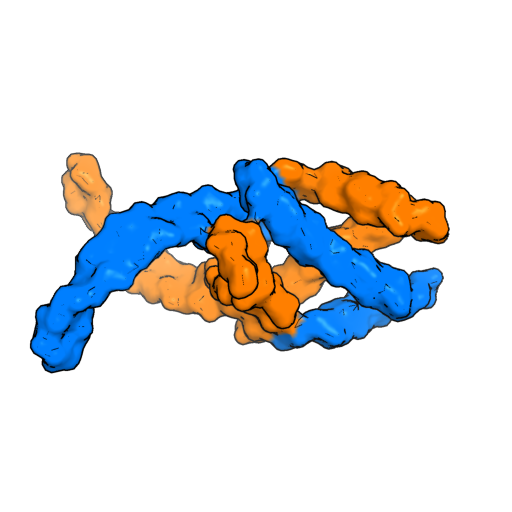  e=4.404E-10  Pseudomonas aeruginosa PA14
  4qju-assembly1_B  TM=8.865E-01  e=1.570E-09  Staphylococcus aureus subsp. aureus Mu50
  3rhi-assembly1_A  TM=8.184E-01  e=4.624E-09  Bacillus anthracis str. Sterne

InterPro domains:
  IPR000119 Histone-like DNA-binding protein [PF00216] (1-91)
  IPR000119 Histone-like DNA-binding protein [PR01727] (41-56)
  IPR000119 Histone-like DNA-binding protein [PR01727] (59-72)
  IPR000119 Histone-like DNA-binding protein [PR01727] (75-89)
  IPR000119 Histone-like DNA-binding protein [PTHR33175] (2-90)
  IPR000119 Histone-like DNA-binding protein [SM00411] (1-91)
  IPR005685 Integration host factor, beta subunit [MF_00381] (1-94)
  IPR005685 Integration host factor, beta subunit [TIGR00988] (1-92)
  IPR010992 Integration host factor (IHF)-like DNA-binding domain superfamily [G3DSA:4.10.520.10] (2-92)
  IPR010992 Integration host factor (IHF)-like DNA-binding domain superfamily [SSF47729] (1-91)
  IPR020816 Histone-like DNA-binding protein, conserved site [PS00045] (47-66)

Sequence (188 aa):
MIKSELVQIIASRNPHLFQRDVENIVGAVFDEITNALAEGNRVELRGFGAFSVKNRPARSGRNPRTGETVDVEEKWVPFFKTGKKLRDRLNGAVMIKSELVQIIASRNPHLFQRDVENIVGAVFDEITNALAEGNRVELRGFGAFSVKNRPARSGRNPRTGETVDVEEKWVPFFKTGKKLRDRLNGAV

Foldseek 3Di:
DDLVVVLVVVCVVVVVDDSVVSSVVSVVVVVVCVVCQVVQHKDADALAWIKGKDKDDKDWDADPVPRDIDTDHIDIDMDTGGHDNVVCVVVVVD/DDLVVVLVVVCVVVVVDDSVVSSVVSVVVVVVCVVCQVVQHKDADALAWIKGKDKDDKDWDADPVPRDIDTDHIDIDMDIGGHDNVVCVVVVVD

Radius of gyration: 19.45 Å; Cα contacts (8 Å, |Δi|>4): 305; chains: 2; bounding box: 30×61×50 Å

Secondary structure (DSSP, 8-state):
-BHHHHHHHHHHH-TTS-HHHHHHHHHHHHHHHHHHHHTT--EEETTTEEEEEEEE--EEEE-TTT--EEEE--EEEEEEEEPHHHHHHHHT--/-BHHHHHHHHHHH-TTS-HHHHHHHHHHHHHHHHHHHHTT--EEETTTEEEEEEEE--EEEE-TTT--EEEE--EEEEEEEE-HHHHHHHHT--

pLDDT: mean 96.03, std 7.7, range [34.0, 98.88]